Protein AF-A0A348Z5N7-F1 (afdb_monomer_lite)

Sequence (186 aa):
MVKEYRVDNRKRKKLIQDRIKKHPKWKKRKWVRYTLIVIVIAALIIMPLLPWIATDFIFDGRNIEEIGTDTLFNNLCLFLMFAVVFIFMPVFLYFRSLKNSCSDNIGWITDEILILTDKEINSGYRGSDRASIKEYYIEIIKYENIKKIVLNKYSQKLKIYGDMGLIVYSDYENDVVDHTKKYPNN

Foldseek 3Di:
DKDKDWDDPVVVVVLQVVLLCLFPLNVVCVVVLVVLVVVLVCQQPCQLCCCPPVVCVVPVHDDDVRCDPVNSVVSSVVSNVCSCPVRVVVSVVVVVVSSVVSRDPDPDQNTWMWMDDPFKIWIKGFDPDPVGNQKIKIKIDTPVFFPDWDQDPSSRDIDTWGKIKMWMASHVVVPHTPDIDIDGRD

pLDDT: mean 83.6, std 8.64, range [52.12, 94.94]

Radius of gyration: 28.51 Å; chains: 1; bounding box: 57×32×80 Å

Structure (mmCIF, N/CA/C/O backbone):
data_AF-A0A348Z5N7-F1
#
_entry.id   AF-A0A348Z5N7-F1
#
loop_
_atom_site.group_PDB
_atom_site.id
_atom_site.type_symbol
_atom_site.label_atom_id
_atom_site.label_alt_id
_atom_site.label_comp_id
_atom_site.label_asym_id
_atom_site.label_entity_id
_atom_site.label_seq_id
_atom_site.pdbx_PDB_ins_code
_atom_site.Cartn_x
_atom_site.Cartn_y
_atom_site.Cartn_z
_atom_site.occupancy
_atom_site.B_iso_or_equiv
_atom_site.auth_seq_id
_atom_site.auth_comp_id
_atom_site.auth_asym_id
_atom_site.auth_atom_id
_atom_site.pdbx_PDB_model_num
ATOM 1 N N . MET A 1 1 ? -6.490 -13.372 34.356 1.00 73.44 1 MET A N 1
ATOM 2 C CA . MET A 1 1 ? -5.239 -13.084 33.634 1.00 73.44 1 MET A CA 1
ATOM 3 C C . MET A 1 1 ? -5.379 -11.755 32.909 1.00 73.44 1 MET A C 1
ATOM 5 O O . MET A 1 1 ? -6.332 -11.578 32.163 1.00 73.44 1 MET A O 1
ATOM 9 N N . VAL A 1 2 ? -4.446 -10.824 33.117 1.00 86.56 2 VAL A N 1
ATOM 10 C CA . VAL A 1 2 ? -4.406 -9.549 32.379 1.00 86.56 2 VAL A CA 1
ATOM 11 C C . VAL A 1 2 ? -3.315 -9.641 31.315 1.00 86.56 2 VAL A C 1
ATOM 13 O O . VAL A 1 2 ? -2.195 -10.050 31.622 1.00 86.56 2 VAL A O 1
ATOM 16 N N . LYS A 1 3 ? -3.638 -9.310 30.063 1.00 90.25 3 LYS A N 1
ATOM 17 C CA . LYS A 1 3 ? -2.666 -9.216 28.965 1.00 90.25 3 LYS A CA 1
ATOM 18 C C . LYS A 1 3 ? -2.737 -7.838 28.332 1.00 90.25 3 LYS A C 1
ATOM 20 O O . LYS A 1 3 ? -3.802 -7.424 27.892 1.00 90.25 3 LYS A O 1
ATOM 25 N N . GLU A 1 4 ? -1.596 -7.174 28.237 1.00 89.50 4 GLU A N 1
ATOM 26 C CA . GLU A 1 4 ? -1.456 -5.883 27.568 1.00 89.50 4 GLU A CA 1
ATOM 27 C C . GLU A 1 4 ? -0.755 -6.069 26.220 1.00 89.50 4 GLU A C 1
ATOM 29 O O . GLU A 1 4 ? 0.255 -6.770 26.110 1.00 89.50 4 GLU A O 1
ATOM 34 N N . TYR A 1 5 ? -1.290 -5.427 25.187 1.00 87.88 5 TYR A N 1
ATOM 35 C CA . TYR A 1 5 ? -0.728 -5.406 23.848 1.00 87.88 5 TYR A CA 1
ATOM 36 C C . TYR A 1 5 ? -0.542 -3.963 23.404 1.00 87.88 5 TYR A C 1
ATOM 38 O O . TYR A 1 5 ? -1.483 -3.174 23.395 1.00 87.88 5 TYR A O 1
ATOM 46 N N . ARG A 1 6 ? 0.680 -3.641 22.980 1.00 85.31 6 ARG A N 1
ATOM 47 C CA . ARG A 1 6 ? 1.028 -2.347 22.387 1.00 85.31 6 ARG A CA 1
ATOM 48 C C . ARG A 1 6 ? 1.289 -2.497 20.898 1.00 85.31 6 ARG A C 1
ATOM 50 O O . ARG A 1 6 ? 1.714 -3.560 20.431 1.00 85.31 6 ARG A O 1
ATOM 57 N N . VAL A 1 7 ? 1.075 -1.419 20.150 1.00 81.56 7 VAL A N 1
ATOM 58 C CA . VAL A 1 7 ? 1.357 -1.395 18.713 1.00 81.56 7 VAL A CA 1
ATOM 59 C C . VAL A 1 7 ? 2.852 -1.599 18.449 1.00 81.56 7 VAL A C 1
ATOM 61 O O . VAL A 1 7 ? 3.701 -0.780 18.792 1.00 81.56 7 VAL A O 1
ATOM 64 N N . ASP A 1 8 ? 3.183 -2.683 17.749 1.00 83.56 8 ASP A N 1
ATOM 65 C CA . ASP A 1 8 ? 4.517 -2.892 17.191 1.00 83.56 8 ASP A CA 1
ATOM 66 C C . ASP A 1 8 ? 4.637 -2.142 15.855 1.00 83.56 8 ASP A C 1
ATOM 68 O O . ASP A 1 8 ? 4.140 -2.573 14.806 1.00 83.56 8 ASP A O 1
ATOM 72 N N . ASN A 1 9 ? 5.342 -1.011 15.886 1.00 78.31 9 ASN A N 1
ATOM 73 C CA . ASN A 1 9 ? 5.539 -0.146 14.725 1.00 78.31 9 ASN A CA 1
ATOM 74 C C . ASN A 1 9 ? 6.279 -0.825 13.557 1.00 78.31 9 ASN A C 1
ATOM 76 O O . ASN A 1 9 ? 6.029 -0.490 12.391 1.00 78.31 9 ASN A O 1
ATOM 80 N N . ARG A 1 10 ? 7.161 -1.801 13.821 1.00 82.31 10 ARG A N 1
ATOM 81 C CA . ARG A 1 10 ? 7.855 -2.547 12.756 1.00 82.31 10 ARG A CA 1
ATOM 82 C C . ARG A 1 10 ? 6.890 -3.512 12.078 1.00 82.31 10 ARG A C 1
ATOM 84 O O . ARG A 1 10 ? 6.803 -3.528 10.846 1.00 82.31 10 ARG A O 1
ATOM 91 N N . LYS A 1 11 ? 6.114 -4.265 12.864 1.00 82.12 11 LYS A N 1
ATOM 92 C CA . LYS A 1 11 ? 5.074 -5.157 12.324 1.00 82.12 11 LYS A CA 1
ATOM 93 C C . LYS A 1 11 ? 4.005 -4.376 11.572 1.00 82.12 11 LYS A C 1
ATOM 95 O O . LYS A 1 11 ? 3.621 -4.799 10.487 1.00 82.12 11 LYS A O 1
ATOM 100 N N . ARG A 1 12 ? 3.597 -3.205 12.064 1.00 77.75 12 ARG A N 1
ATOM 101 C CA . ARG A 1 12 ? 2.631 -2.325 11.388 1.00 77.75 12 ARG A CA 1
ATOM 102 C C . ARG A 1 12 ? 3.046 -1.997 9.953 1.00 77.75 12 ARG A C 1
ATOM 104 O O . ARG A 1 12 ? 2.266 -2.222 9.028 1.00 77.75 12 ARG A O 1
ATOM 111 N N . LYS A 1 13 ? 4.279 -1.514 9.740 1.00 77.88 13 LYS A N 1
ATOM 112 C CA . LYS A 1 13 ? 4.786 -1.204 8.387 1.00 77.88 13 LYS A CA 1
ATOM 113 C C . LYS A 1 13 ? 4.737 -2.430 7.471 1.00 77.88 13 LYS A C 1
ATOM 115 O O . LYS A 1 13 ? 4.309 -2.318 6.322 1.00 77.88 13 LYS A O 1
ATOM 120 N N . LYS A 1 14 ? 5.118 -3.600 7.993 1.00 82.38 14 LYS A N 1
ATOM 121 C CA . LYS A 1 14 ? 5.068 -4.870 7.257 1.00 82.38 14 LYS A CA 1
ATOM 122 C C . LYS A 1 14 ? 3.634 -5.257 6.873 1.00 82.38 14 LYS A C 1
ATOM 124 O O . LYS A 1 14 ? 3.387 -5.571 5.713 1.00 82.38 14 LYS A O 1
ATOM 129 N N . LEU A 1 15 ? 2.678 -5.152 7.800 1.00 80.06 15 LEU A N 1
ATOM 130 C CA . LEU A 1 15 ? 1.266 -5.457 7.539 1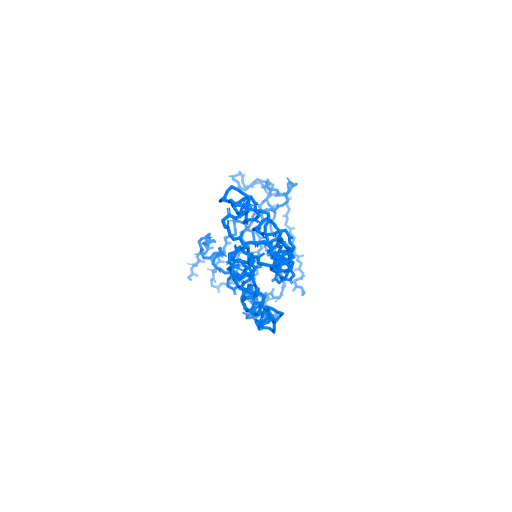.00 80.06 15 LEU A CA 1
ATOM 131 C C . LEU A 1 15 ? 0.669 -4.561 6.447 1.00 80.06 15 LEU A C 1
ATOM 133 O O . LEU A 1 15 ? -0.043 -5.052 5.571 1.00 80.06 15 LEU A O 1
ATOM 137 N N . ILE A 1 16 ? 0.997 -3.265 6.455 1.00 77.44 16 ILE A N 1
ATOM 138 C CA . ILE A 1 16 ? 0.557 -2.318 5.419 1.00 77.44 16 ILE A CA 1
ATOM 139 C C . ILE A 1 16 ? 1.085 -2.743 4.040 1.00 77.44 16 ILE A C 1
ATOM 141 O O . ILE A 1 16 ? 0.324 -2.799 3.073 1.00 77.44 16 ILE A O 1
ATOM 145 N N . GLN A 1 17 ? 2.371 -3.090 3.941 1.00 78.06 17 GLN A N 1
ATOM 146 C CA . GLN A 1 17 ? 2.976 -3.527 2.678 1.00 78.06 17 GLN A CA 1
ATOM 147 C C . GLN A 1 17 ? 2.404 -4.863 2.179 1.00 78.06 17 GLN A C 1
ATOM 149 O O . GLN A 1 17 ? 2.113 -5.010 0.987 1.00 78.06 17 GLN A O 1
ATOM 154 N N . ASP A 1 18 ? 2.212 -5.831 3.075 1.00 80.75 18 ASP A N 1
ATOM 155 C CA . ASP A 1 18 ? 1.697 -7.156 2.727 1.00 80.75 18 ASP A CA 1
ATOM 156 C C . ASP A 1 18 ? 0.218 -7.123 2.327 1.00 80.75 18 ASP A C 1
ATOM 158 O O . ASP A 1 18 ? -0.208 -7.902 1.468 1.00 80.75 18 ASP A O 1
ATOM 162 N N . ARG A 1 19 ? -0.574 -6.197 2.879 1.00 77.19 19 ARG A N 1
ATOM 163 C CA . ARG A 1 19 ? -1.989 -6.044 2.516 1.00 77.19 19 ARG A CA 1
ATOM 164 C C . ARG A 1 19 ? -2.166 -5.642 1.054 1.00 77.19 19 ARG A C 1
ATOM 166 O O . ARG A 1 19 ? -2.971 -6.259 0.358 1.00 77.19 19 ARG A O 1
ATOM 173 N N . ILE A 1 20 ? -1.363 -4.695 0.558 1.00 79.00 20 ILE A N 1
ATOM 174 C CA . ILE A 1 20 ? -1.400 -4.272 -0.854 1.00 79.00 20 ILE A CA 1
ATOM 175 C C . ILE A 1 20 ? -1.198 -5.487 -1.766 1.00 79.00 20 ILE A C 1
ATOM 177 O O . ILE A 1 20 ? -1.947 -5.686 -2.721 1.00 79.00 20 ILE A O 1
ATOM 181 N N . LYS A 1 21 ? -0.241 -6.362 -1.426 1.00 77.56 21 LYS A N 1
ATOM 182 C CA . LYS A 1 21 ? 0.035 -7.592 -2.184 1.00 77.56 21 LYS A CA 1
ATOM 183 C C . LYS A 1 21 ? -1.136 -8.580 -2.172 1.00 77.56 21 LYS A C 1
ATOM 185 O O . LYS A 1 21 ? -1.301 -9.340 -3.128 1.00 77.56 21 LYS A O 1
ATOM 190 N N . LYS A 1 22 ? -1.947 -8.576 -1.112 1.00 80.88 22 LYS A N 1
ATOM 191 C CA . LYS A 1 22 ? -3.132 -9.431 -0.969 1.00 80.88 22 LYS A CA 1
ATOM 192 C C . LYS A 1 22 ? -4.367 -8.880 -1.693 1.00 80.88 22 LYS A C 1
ATOM 194 O O . LYS A 1 22 ? -5.287 -9.665 -1.917 1.00 80.88 22 LYS A O 1
ATOM 199 N N . HIS A 1 23 ? -4.393 -7.597 -2.077 1.00 81.69 23 HIS A N 1
ATOM 200 C CA . HIS A 1 23 ? -5.579 -6.947 -2.649 1.00 81.69 23 HIS A CA 1
ATOM 201 C C . HIS A 1 23 ? -6.049 -7.657 -3.936 1.00 81.69 23 HIS A C 1
ATOM 203 O O . HIS A 1 23 ? -5.231 -7.884 -4.834 1.00 81.69 23 HIS A O 1
ATOM 209 N N . PRO A 1 24 ? -7.353 -7.969 -4.099 1.00 83.75 24 PRO A N 1
ATOM 210 C CA . PRO A 1 24 ? -7.871 -8.653 -5.288 1.00 83.75 24 PRO A CA 1
ATOM 211 C C . PRO A 1 24 ? -7.490 -7.964 -6.606 1.00 83.75 24 PRO A C 1
ATOM 213 O O . PRO A 1 24 ? -6.968 -8.610 -7.511 1.00 83.75 24 PRO A O 1
ATOM 216 N N . LYS A 1 25 ? -7.653 -6.633 -6.693 1.00 85.38 25 LYS A N 1
ATOM 217 C CA . LYS A 1 25 ? -7.187 -5.827 -7.844 1.00 85.38 25 LYS A CA 1
ATOM 218 C C . LYS A 1 25 ? -5.680 -5.985 -8.112 1.00 85.38 25 LYS A C 1
ATOM 220 O O . LYS A 1 25 ? -5.291 -6.158 -9.266 1.00 85.38 25 LYS A O 1
ATOM 225 N N . TRP A 1 26 ? -4.842 -5.981 -7.071 1.00 87.50 26 TRP A N 1
ATOM 226 C CA . TRP A 1 26 ? -3.390 -6.154 -7.195 1.00 87.50 26 TRP A CA 1
ATOM 227 C C . TRP A 1 26 ? -3.014 -7.547 -7.713 1.00 87.50 26 TRP A C 1
ATOM 229 O O . TRP A 1 26 ? -2.140 -7.674 -8.577 1.00 87.50 26 TRP A O 1
ATOM 239 N N . LYS A 1 27 ? -3.702 -8.591 -7.230 1.00 86.38 27 LYS A N 1
ATOM 240 C CA . LYS A 1 27 ? -3.543 -9.973 -7.705 1.00 86.38 27 LYS A CA 1
ATOM 241 C C . LYS A 1 27 ? -4.021 -10.145 -9.147 1.00 86.38 27 LYS A C 1
ATOM 243 O O . LYS A 1 27 ? -3.273 -10.676 -9.961 1.00 86.38 27 LYS A O 1
ATOM 248 N N . LYS A 1 28 ? -5.215 -9.649 -9.488 1.00 89.88 28 LYS A N 1
ATOM 249 C CA . LYS A 1 28 ? -5.793 -9.757 -10.840 1.00 89.88 28 LYS A CA 1
ATOM 250 C C . LYS A 1 28 ? -4.905 -9.089 -11.893 1.00 89.88 28 LYS A C 1
ATOM 252 O O . LYS A 1 28 ? -4.712 -9.631 -12.972 1.00 89.88 28 LYS A O 1
ATOM 257 N N . ARG A 1 29 ? -4.304 -7.942 -11.562 1.00 90.19 29 ARG A N 1
ATOM 258 C CA . ARG A 1 29 ? -3.413 -7.182 -12.458 1.00 90.19 29 ARG A CA 1
ATOM 259 C C . ARG A 1 29 ? -1.934 -7.569 -12.326 1.00 90.19 29 ARG A C 1
ATOM 261 O O . ARG A 1 29 ? -1.061 -6.782 -12.683 1.00 90.19 29 ARG A O 1
ATOM 268 N N . LYS A 1 30 ? -1.625 -8.751 -11.777 1.00 91.00 30 LYS A N 1
ATOM 269 C CA . LYS A 1 30 ? -0.247 -9.252 -11.635 1.00 91.00 30 LYS A CA 1
ATOM 270 C C . LYS A 1 30 ? 0.454 -9.328 -12.996 1.00 91.00 30 LYS A C 1
ATOM 272 O O . LYS A 1 30 ? 1.541 -8.780 -13.128 1.00 91.00 30 LYS A O 1
ATOM 277 N N . TRP A 1 31 ? -0.200 -9.913 -13.999 1.00 92.69 31 TRP A N 1
ATOM 278 C CA . TRP A 1 31 ? 0.344 -10.047 -15.355 1.00 92.69 31 TRP A CA 1
ATOM 279 C C . TRP A 1 31 ? 0.620 -8.703 -16.023 1.00 92.69 31 TRP A C 1
ATOM 281 O O . TRP A 1 31 ? 1.743 -8.476 -16.450 1.00 92.69 31 TRP A O 1
ATOM 291 N N . VAL A 1 32 ? -0.339 -7.769 -15.979 1.00 92.81 32 VAL A N 1
ATOM 292 C CA . VAL A 1 32 ? -0.164 -6.405 -16.515 1.00 92.81 32 VAL A CA 1
ATOM 293 C C . VAL A 1 32 ? 1.088 -5.739 -15.941 1.00 92.81 32 VAL A C 1
ATOM 295 O O . VAL A 1 32 ? 1.864 -5.135 -16.668 1.00 92.81 32 VAL A O 1
ATOM 298 N N . ARG A 1 33 ? 1.325 -5.880 -14.632 1.00 92.75 33 ARG A N 1
ATOM 299 C CA . ARG A 1 33 ? 2.514 -5.313 -13.985 1.00 92.75 33 ARG A CA 1
ATOM 300 C C . ARG A 1 33 ? 3.814 -5.943 -14.481 1.00 92.75 33 ARG A C 1
ATOM 302 O O . ARG A 1 33 ? 4.768 -5.206 -14.689 1.00 92.75 33 ARG A O 1
ATOM 309 N N . TYR A 1 34 ? 3.857 -7.260 -14.680 1.00 93.69 34 TYR A N 1
ATOM 310 C CA . TYR A 1 34 ? 5.041 -7.908 -15.252 1.00 93.69 34 TYR A CA 1
ATOM 311 C C . TYR A 1 34 ? 5.292 -7.466 -16.687 1.00 93.69 34 TYR A C 1
ATOM 313 O O . TYR A 1 34 ? 6.419 -7.107 -17.003 1.00 93.69 34 TYR A O 1
ATOM 321 N N . THR A 1 35 ? 4.255 -7.416 -17.524 1.00 94.44 35 THR A N 1
ATOM 322 C CA . THR A 1 35 ? 4.377 -6.943 -18.907 1.00 94.44 35 THR A CA 1
ATOM 323 C C . THR A 1 35 ? 4.919 -5.515 -18.958 1.00 94.44 35 THR A C 1
ATOM 325 O O . THR A 1 35 ? 5.856 -5.254 -19.700 1.00 94.44 35 THR A O 1
ATOM 328 N N . LEU A 1 36 ? 4.409 -4.605 -18.118 1.00 93.88 36 LEU A N 1
ATOM 329 C CA . LEU A 1 36 ? 4.913 -3.228 -18.058 1.00 93.88 36 LEU A CA 1
ATOM 330 C C . LEU A 1 36 ? 6.375 -3.154 -17.594 1.00 93.88 36 LEU A C 1
ATOM 332 O O . LEU A 1 36 ? 7.134 -2.359 -18.134 1.00 93.88 36 LEU A O 1
ATOM 336 N N . ILE A 1 37 ? 6.789 -3.984 -16.630 1.00 93.44 37 ILE A N 1
ATOM 337 C CA . ILE A 1 37 ? 8.195 -4.053 -16.195 1.00 93.44 37 ILE A CA 1
ATOM 338 C C . ILE A 1 37 ? 9.091 -4.533 -17.341 1.00 93.44 37 ILE A C 1
ATOM 340 O O . ILE A 1 37 ? 10.136 -3.937 -17.579 1.00 93.44 37 ILE A O 1
ATOM 344 N N . VAL A 1 38 ? 8.676 -5.573 -18.069 1.00 94.94 38 VAL A N 1
ATOM 345 C CA . VAL A 1 38 ? 9.426 -6.088 -19.223 1.00 94.94 38 VAL A CA 1
ATOM 346 C C . VAL A 1 38 ? 9.546 -5.024 -20.313 1.00 94.94 38 VAL A C 1
ATOM 348 O O . VAL A 1 38 ? 10.643 -4.816 -20.817 1.00 94.94 38 VAL A O 1
ATOM 351 N N . ILE A 1 39 ? 8.463 -4.302 -20.622 1.00 92.81 39 ILE A N 1
ATOM 352 C CA . ILE A 1 39 ? 8.477 -3.201 -21.598 1.00 92.81 39 ILE A CA 1
ATOM 353 C C . ILE A 1 39 ? 9.460 -2.104 -21.176 1.00 92.81 39 ILE A C 1
ATOM 355 O O . ILE A 1 39 ? 10.237 -1.642 -22.002 1.00 92.81 39 ILE A O 1
ATOM 359 N N . VAL A 1 40 ? 9.464 -1.708 -19.899 1.00 93.25 40 VAL A N 1
ATOM 360 C CA . VAL A 1 40 ? 10.397 -0.690 -19.384 1.00 93.25 40 VAL A CA 1
ATOM 361 C C . VAL A 1 40 ? 11.846 -1.146 -19.529 1.00 93.25 40 VAL A C 1
ATOM 363 O O . VAL A 1 40 ? 12.672 -0.384 -20.019 1.00 93.25 40 VAL A O 1
ATOM 366 N N . ILE A 1 41 ? 12.157 -2.382 -19.128 1.00 92.00 41 ILE A N 1
ATOM 367 C CA . ILE A 1 41 ? 13.517 -2.928 -19.233 1.00 92.00 41 ILE A CA 1
ATOM 368 C C . ILE A 1 41 ? 13.946 -2.998 -20.701 1.00 92.00 41 ILE A C 1
ATOM 370 O O . ILE A 1 41 ? 15.028 -2.530 -21.042 1.00 92.00 41 ILE A O 1
ATOM 374 N N . ALA A 1 42 ? 13.089 -3.532 -21.574 1.00 92.00 42 ALA A N 1
ATOM 375 C CA . ALA A 1 42 ? 13.370 -3.623 -23.001 1.00 92.00 42 ALA A CA 1
ATOM 376 C C . ALA A 1 42 ? 13.592 -2.235 -23.617 1.00 92.00 42 ALA A C 1
ATOM 378 O O . ALA A 1 42 ? 14.558 -2.045 -24.346 1.00 92.00 42 ALA A O 1
ATOM 379 N N . ALA A 1 43 ? 12.762 -1.246 -23.282 1.00 90.50 43 ALA A N 1
ATOM 380 C CA . ALA A 1 43 ? 12.903 0.113 -23.791 1.00 90.50 43 ALA A CA 1
ATOM 381 C C . ALA A 1 43 ? 14.198 0.794 -23.330 1.00 90.50 43 ALA A C 1
ATOM 383 O O . ALA A 1 43 ? 14.860 1.437 -24.139 1.00 90.50 43 ALA A O 1
ATOM 384 N N . LEU A 1 44 ? 14.585 0.617 -22.061 1.00 89.50 44 LEU A N 1
ATOM 385 C CA . LEU A 1 44 ? 15.827 1.174 -21.513 1.00 89.50 44 LEU A CA 1
ATOM 386 C C . LEU A 1 44 ? 17.089 0.552 -22.118 1.00 89.50 44 LEU A C 1
ATOM 388 O O . LEU A 1 44 ? 18.151 1.154 -22.025 1.00 89.50 44 LEU A O 1
ATOM 392 N N . ILE A 1 45 ? 16.989 -0.633 -22.719 1.00 88.69 45 ILE A N 1
ATOM 393 C CA . ILE A 1 45 ? 18.110 -1.291 -23.397 1.00 88.69 45 ILE A CA 1
ATOM 394 C C . ILE A 1 45 ? 18.090 -0.968 -24.891 1.00 88.69 45 ILE A C 1
ATOM 396 O O . ILE A 1 45 ? 19.097 -0.547 -25.446 1.00 88.69 45 ILE A O 1
ATOM 400 N N . ILE A 1 46 ? 16.942 -1.144 -25.547 1.00 89.38 46 ILE A N 1
ATOM 401 C CA . ILE A 1 46 ? 16.826 -1.032 -27.002 1.00 89.38 46 ILE A CA 1
ATOM 402 C C . ILE A 1 46 ? 16.973 0.423 -27.441 1.00 89.38 46 ILE A C 1
ATOM 404 O O . ILE A 1 46 ? 17.790 0.693 -28.313 1.00 89.38 46 ILE A O 1
ATOM 408 N N . MET A 1 47 ? 16.236 1.368 -26.837 1.00 87.06 47 MET A N 1
ATOM 409 C CA . MET A 1 47 ? 16.243 2.762 -27.305 1.00 87.06 47 MET 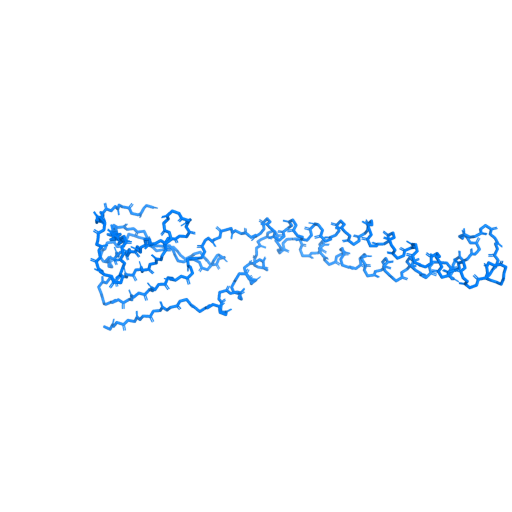A CA 1
ATOM 410 C C . MET A 1 47 ? 17.634 3.410 -27.281 1.00 87.06 47 MET A C 1
ATOM 412 O O . MET A 1 47 ? 17.989 4.046 -28.268 1.00 87.06 47 MET A O 1
ATOM 416 N N . PRO A 1 48 ? 18.458 3.241 -26.232 1.00 85.00 48 PRO A N 1
ATOM 417 C CA . PRO A 1 48 ? 19.802 3.817 -26.223 1.00 85.00 48 PRO A CA 1
ATOM 418 C C . PRO A 1 48 ? 20.771 3.101 -27.177 1.00 85.00 48 PRO A C 1
ATOM 420 O O . PRO A 1 48 ? 21.747 3.693 -27.621 1.00 85.00 48 PRO A O 1
ATOM 423 N N . LEU A 1 49 ? 20.516 1.838 -27.526 1.00 86.88 49 LEU A N 1
ATOM 424 C CA . LEU A 1 49 ? 21.339 1.099 -28.487 1.00 86.88 49 LEU A CA 1
ATOM 425 C C . LEU A 1 49 ? 20.992 1.413 -29.950 1.00 86.88 49 LEU A C 1
ATOM 427 O O . LEU A 1 49 ? 21.811 1.161 -30.832 1.00 86.88 49 LEU A O 1
ATOM 431 N N . LEU A 1 50 ? 19.809 1.974 -30.218 1.00 86.25 50 LEU A N 1
ATOM 432 C CA . LEU A 1 50 ? 19.343 2.282 -31.571 1.00 86.25 50 LEU A CA 1
ATOM 433 C C . LEU A 1 50 ? 20.347 3.113 -32.397 1.00 86.25 50 LEU A C 1
ATOM 435 O O . LEU A 1 50 ? 20.640 2.675 -33.509 1.00 86.25 50 LEU A O 1
ATOM 439 N N . PRO A 1 51 ? 20.944 4.216 -31.889 1.00 84.62 51 PRO A N 1
ATOM 440 C CA . PRO A 1 51 ? 21.937 5.006 -32.629 1.00 84.62 51 PRO A CA 1
ATOM 441 C C . PRO A 1 51 ? 23.140 4.206 -33.140 1.00 84.62 51 PRO A C 1
ATOM 443 O O . PRO A 1 51 ? 23.747 4.604 -34.129 1.00 84.62 51 PRO A O 1
ATOM 446 N N . TRP A 1 52 ? 23.475 3.091 -32.482 1.00 83.38 52 TRP A N 1
ATOM 447 C CA . TRP A 1 52 ? 24.622 2.242 -32.814 1.00 83.38 52 TRP A CA 1
ATOM 448 C C . TRP A 1 52 ? 24.278 1.039 -33.686 1.00 83.38 52 TRP A C 1
ATOM 450 O O . TRP A 1 52 ? 25.104 0.600 -34.475 1.00 83.38 52 TRP A O 1
ATOM 460 N N . ILE A 1 53 ? 23.085 0.468 -33.515 1.00 86.25 53 ILE A N 1
ATOM 461 C CA . ILE A 1 53 ? 22.681 -0.762 -34.214 1.00 86.25 53 ILE A CA 1
ATOM 462 C C . ILE A 1 53 ? 21.956 -0.441 -35.527 1.00 86.25 53 ILE A C 1
ATOM 464 O O . ILE A 1 53 ? 21.971 -1.241 -36.456 1.00 86.25 53 ILE A O 1
ATOM 468 N N . ALA A 1 54 ? 21.315 0.724 -35.605 1.00 84.69 54 ALA A N 1
ATOM 469 C CA . ALA A 1 54 ? 20.540 1.172 -36.755 1.00 84.69 54 ALA A CA 1
ATOM 470 C C . ALA A 1 54 ? 20.963 2.587 -37.176 1.00 84.69 54 ALA A C 1
ATOM 472 O O . ALA A 1 54 ? 20.119 3.434 -37.471 1.00 84.69 54 ALA A O 1
ATOM 473 N N . THR A 1 55 ? 22.273 2.849 -37.161 1.00 82.00 55 THR A N 1
ATOM 474 C CA . THR A 1 55 ? 22.864 4.157 -37.466 1.00 82.00 55 THR A CA 1
ATOM 475 C C . THR A 1 55 ? 22.370 4.693 -38.807 1.00 82.00 55 THR A C 1
ATOM 477 O O . THR A 1 55 ? 21.807 5.783 -38.865 1.00 82.00 55 THR A O 1
ATOM 480 N N . ASP A 1 56 ? 22.447 3.870 -39.846 1.00 81.25 56 ASP A N 1
ATOM 481 C CA . ASP A 1 56 ? 22.052 4.227 -41.206 1.00 81.25 56 ASP A CA 1
ATOM 482 C C . ASP A 1 56 ? 20.566 4.620 -41.283 1.00 81.25 56 ASP A C 1
ATOM 484 O O . ASP A 1 56 ? 20.181 5.506 -42.034 1.00 81.25 56 ASP A O 1
ATOM 488 N N . PHE A 1 57 ? 19.706 3.998 -40.474 1.00 82.62 57 PHE A N 1
ATOM 489 C CA . PHE A 1 57 ? 18.280 4.328 -40.434 1.00 82.62 57 PHE A CA 1
ATOM 490 C C . PHE A 1 57 ? 17.995 5.624 -39.662 1.00 82.62 57 PHE A C 1
ATOM 492 O O . PHE A 1 57 ? 17.085 6.369 -40.009 1.00 82.62 57 PHE A O 1
ATOM 499 N N . ILE A 1 58 ? 18.751 5.893 -38.599 1.00 82.50 58 ILE A N 1
ATOM 500 C CA . ILE A 1 58 ? 18.525 7.046 -37.714 1.00 82.50 58 ILE A CA 1
ATOM 501 C C . ILE A 1 58 ? 19.134 8.325 -38.284 1.00 82.50 58 ILE A C 1
ATOM 503 O O . ILE A 1 58 ? 18.637 9.416 -38.011 1.00 82.50 58 ILE A O 1
ATOM 507 N N . PHE A 1 59 ? 20.205 8.195 -39.064 1.00 84.81 59 PHE A N 1
ATOM 508 C CA . PHE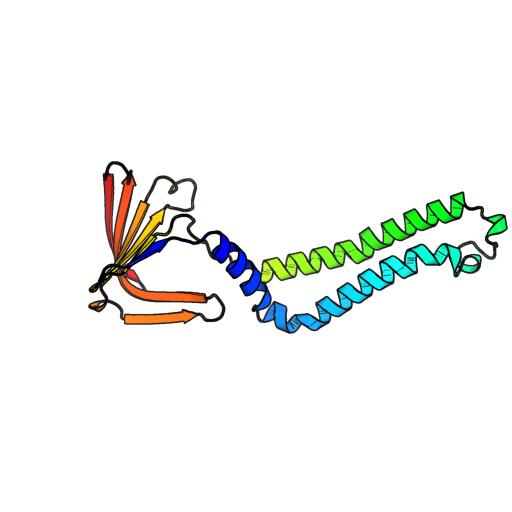 A 1 59 ? 21.005 9.315 -39.550 1.00 84.81 59 PHE A CA 1
ATOM 509 C C . PHE A 1 59 ? 20.987 9.461 -41.080 1.00 84.81 59 PHE A C 1
ATOM 511 O O . PHE A 1 59 ? 21.922 10.030 -41.650 1.00 84.81 59 PHE A O 1
ATOM 518 N N . ASP A 1 60 ? 19.910 9.006 -41.732 1.00 85.31 60 ASP A N 1
ATOM 519 C CA . ASP A 1 60 ? 19.664 9.135 -43.179 1.00 85.31 60 ASP A CA 1
ATOM 520 C C . ASP A 1 60 ? 20.800 8.573 -44.054 1.00 85.31 60 ASP A C 1
ATOM 522 O O . ASP A 1 60 ? 21.343 9.242 -44.931 1.00 85.31 60 ASP A O 1
ATOM 526 N N . GLY A 1 61 ? 21.180 7.324 -43.801 1.00 80.62 61 GLY A N 1
ATOM 527 C CA . GLY A 1 61 ? 22.163 6.569 -44.579 1.00 80.62 61 GLY A CA 1
ATOM 528 C C . GLY A 1 61 ? 23.622 6.859 -44.231 1.00 80.62 61 GLY A C 1
ATOM 529 O O . GLY A 1 61 ? 24.507 6.292 -44.866 1.00 80.62 61 GLY A O 1
ATOM 530 N N . ARG A 1 62 ? 23.882 7.716 -43.236 1.00 82.81 62 ARG A N 1
ATOM 531 C CA . ARG A 1 62 ? 25.239 8.021 -42.762 1.00 82.81 62 ARG A CA 1
ATOM 532 C C . 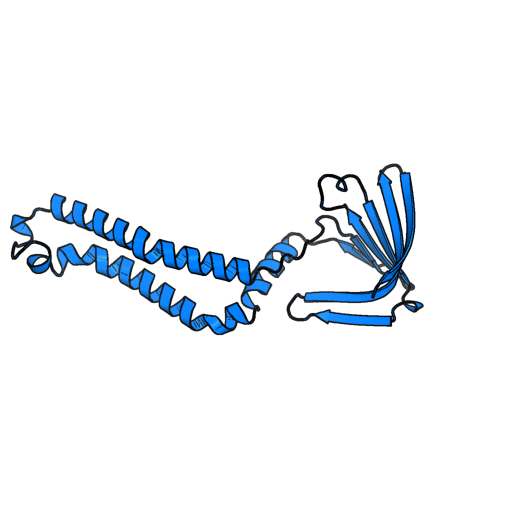ARG A 1 62 ? 25.794 6.920 -41.871 1.00 82.81 62 ARG A C 1
ATOM 534 O O . ARG A 1 62 ? 25.077 6.374 -41.032 1.00 82.81 62 ARG A O 1
ATOM 541 N N . ASN A 1 63 ? 27.088 6.650 -42.018 1.00 82.88 63 ASN A N 1
ATOM 542 C CA . ASN A 1 63 ? 27.791 5.673 -41.191 1.00 82.88 63 ASN A CA 1
ATOM 543 C C . ASN A 1 63 ? 28.306 6.298 -39.876 1.00 82.88 63 ASN A C 1
ATOM 545 O O . ASN A 1 63 ? 28.324 7.514 -39.686 1.00 82.88 63 ASN A O 1
ATOM 549 N N . ILE A 1 64 ? 28.748 5.444 -38.951 1.00 79.81 64 ILE A N 1
ATOM 550 C CA . ILE A 1 64 ? 29.246 5.851 -37.626 1.00 79.81 64 ILE A CA 1
ATOM 551 C C . ILE A 1 64 ? 30.425 6.838 -37.714 1.00 79.81 64 ILE A C 1
ATOM 553 O O . ILE A 1 64 ? 30.506 7.769 -36.908 1.00 79.81 64 ILE A O 1
ATOM 557 N N . GLU A 1 65 ? 31.327 6.644 -38.678 1.00 81.94 65 GLU A N 1
ATOM 558 C CA . GLU A 1 65 ? 32.525 7.474 -38.854 1.00 81.94 65 GLU A CA 1
ATOM 559 C C . GLU A 1 65 ? 32.168 8.901 -39.302 1.00 81.94 65 GLU A C 1
ATOM 561 O O . GLU A 1 65 ? 32.777 9.863 -38.840 1.00 81.94 65 GLU A O 1
ATOM 566 N N . GLU A 1 66 ? 31.130 9.049 -40.129 1.00 82.56 66 GLU A N 1
ATOM 567 C CA . GLU A 1 66 ? 30.613 10.331 -40.621 1.00 82.56 66 GLU A CA 1
ATOM 568 C C . GLU A 1 66 ? 29.868 11.137 -39.548 1.00 82.56 66 GLU A C 1
ATOM 570 O O . GLU A 1 66 ? 29.854 12.368 -39.582 1.00 82.56 66 GLU A O 1
ATOM 575 N N . ILE A 1 67 ? 29.217 10.460 -38.602 1.00 82.25 67 ILE A N 1
ATOM 576 C CA . ILE A 1 67 ? 28.371 11.096 -37.579 1.00 82.25 67 ILE A CA 1
ATOM 577 C C . ILE A 1 67 ? 29.198 11.594 -36.389 1.00 82.25 67 ILE A C 1
ATOM 579 O O . ILE A 1 67 ? 28.861 12.612 -35.769 1.00 82.25 67 ILE A O 1
ATOM 583 N N . GLY A 1 68 ? 30.269 10.868 -36.066 1.00 84.62 68 GLY A N 1
ATOM 584 C CA . GLY A 1 68 ? 31.131 11.145 -34.927 1.00 84.62 68 GLY A CA 1
ATOM 585 C C . GLY A 1 68 ? 30.533 10.718 -33.581 1.00 84.62 68 GLY A C 1
ATOM 586 O O . GLY A 1 68 ? 29.317 10.654 -33.368 1.00 84.62 68 GLY A O 1
ATOM 587 N N . THR A 1 69 ? 31.418 10.435 -32.627 1.00 83.38 69 THR A N 1
ATOM 588 C CA . THR A 1 69 ? 31.065 9.884 -31.310 1.00 83.38 69 THR A CA 1
ATOM 589 C C . THR A 1 69 ? 30.217 10.828 -30.460 1.00 83.38 69 THR A C 1
ATOM 591 O O . THR A 1 69 ? 29.339 10.366 -29.733 1.00 83.38 69 THR A O 1
ATOM 594 N N . ASP A 1 70 ? 30.428 12.139 -30.576 1.00 87.06 70 ASP A N 1
ATOM 595 C CA . ASP A 1 70 ? 29.713 13.143 -29.776 1.00 87.06 70 ASP A CA 1
ATOM 596 C C . ASP A 1 70 ? 28.230 13.220 -30.153 1.00 87.06 70 ASP A C 1
ATOM 598 O O . ASP A 1 70 ? 27.352 13.281 -29.289 1.00 87.06 70 ASP A O 1
ATOM 602 N N . THR A 1 71 ? 27.924 13.146 -31.449 1.00 86.19 71 THR A N 1
ATOM 603 C CA . THR A 1 71 ? 26.546 13.120 -31.952 1.00 86.19 71 THR A CA 1
ATOM 604 C C . THR A 1 71 ? 25.826 11.848 -31.508 1.00 86.19 71 THR A C 1
ATOM 606 O O . THR A 1 71 ? 24.657 11.898 -31.112 1.00 86.19 71 THR A O 1
ATOM 609 N N . LEU A 1 72 ? 26.520 10.707 -31.519 1.00 84.88 72 LEU A N 1
ATOM 610 C CA . LEU A 1 72 ? 25.972 9.420 -31.085 1.00 84.88 72 LEU A CA 1
ATOM 611 C C . LEU A 1 72 ? 25.713 9.400 -29.574 1.00 84.88 72 LEU A C 1
ATOM 613 O O . LEU A 1 72 ? 24.656 8.942 -29.135 1.00 84.88 72 LEU A O 1
ATOM 617 N N . PHE A 1 73 ? 26.612 9.987 -28.781 1.00 86.75 73 PHE A N 1
ATOM 618 C CA . PHE A 1 73 ? 26.425 10.156 -27.341 1.00 86.75 73 PHE A CA 1
ATOM 619 C C . PHE A 1 73 ? 25.274 11.117 -26.998 1.00 86.75 73 PHE A C 1
ATOM 621 O O . PHE A 1 73 ? 24.456 10.829 -26.124 1.00 86.75 73 PHE A O 1
ATOM 628 N N . ASN A 1 74 ? 25.141 12.234 -27.714 1.00 89.38 74 ASN A N 1
ATOM 629 C CA . ASN A 1 74 ? 24.013 13.147 -27.519 1.00 89.38 74 ASN A CA 1
ATOM 630 C C . ASN A 1 74 ? 22.671 12.476 -27.850 1.00 89.38 74 ASN A C 1
ATOM 632 O O . ASN A 1 74 ? 21.698 12.635 -27.109 1.00 89.38 74 ASN A O 1
ATOM 636 N N . ASN A 1 75 ? 22.624 11.666 -28.911 1.00 88.38 75 ASN A N 1
ATOM 637 C CA . ASN A 1 75 ? 21.431 10.894 -29.252 1.00 88.38 75 ASN A CA 1
ATOM 638 C C . ASN A 1 75 ? 21.121 9.817 -28.208 1.00 88.38 75 ASN A C 1
ATOM 640 O O . ASN A 1 75 ? 19.967 9.693 -27.810 1.00 88.38 75 ASN A O 1
ATOM 644 N N . LEU A 1 76 ? 22.124 9.098 -27.693 1.00 88.25 76 LEU A N 1
ATOM 645 C CA . LEU A 1 76 ? 21.961 8.170 -26.566 1.00 88.25 76 LEU A CA 1
ATOM 646 C C . LEU A 1 76 ? 21.242 8.850 -25.387 1.00 88.25 76 LEU A C 1
ATOM 648 O O . LEU A 1 76 ? 20.247 8.330 -24.877 1.00 88.25 76 LEU A O 1
ATOM 652 N N . CYS A 1 77 ? 21.723 10.028 -24.978 1.00 89.44 77 CYS A N 1
ATOM 653 C CA . CYS A 1 77 ? 21.126 10.816 -23.899 1.00 89.44 77 CYS A CA 1
ATOM 654 C C . CYS A 1 77 ? 19.679 11.224 -24.212 1.00 89.44 77 CYS A C 1
ATOM 656 O O . CYS A 1 77 ? 18.808 11.108 -23.346 1.00 89.44 77 CYS A O 1
ATOM 658 N N . LEU A 1 78 ? 19.396 11.649 -25.447 1.00 90.44 78 LEU A N 1
ATOM 659 C CA . LEU A 1 78 ? 18.039 11.975 -25.891 1.00 90.44 78 LEU A CA 1
ATOM 660 C C . LEU A 1 78 ? 17.115 10.753 -25.827 1.00 90.44 78 LEU A C 1
ATOM 662 O O . LEU A 1 78 ? 16.054 10.828 -25.207 1.00 90.44 78 LEU A O 1
ATOM 666 N N . PHE A 1 79 ? 17.515 9.611 -26.389 1.00 90.00 79 PHE A N 1
ATOM 667 C CA . PHE A 1 79 ? 16.725 8.375 -26.366 1.00 90.00 79 PHE A CA 1
ATOM 668 C C . PHE A 1 79 ? 16.469 7.869 -24.941 1.00 90.00 79 PHE A C 1
ATOM 670 O O . PHE A 1 79 ? 15.357 7.432 -24.636 1.00 90.00 79 PHE A O 1
ATOM 677 N N . LEU A 1 80 ? 17.449 7.989 -24.040 1.00 88.94 80 LEU A N 1
ATOM 678 C CA . LEU A 1 80 ? 17.263 7.705 -22.614 1.00 88.94 80 LEU A CA 1
ATOM 679 C C . LEU A 1 80 ? 16.211 8.624 -21.985 1.00 88.94 80 LEU A C 1
ATOM 681 O O . LEU A 1 80 ? 15.306 8.144 -21.300 1.00 88.94 80 LEU A O 1
ATOM 685 N N . MET A 1 81 ? 16.289 9.932 -22.242 1.00 90.12 81 MET A N 1
ATOM 686 C CA . MET A 1 81 ? 15.302 10.898 -21.752 1.00 90.12 81 MET A CA 1
ATOM 687 C C . MET A 1 81 ? 13.896 10.589 -22.281 1.00 90.12 81 MET A C 1
ATOM 689 O O . MET A 1 81 ? 12.938 10.579 -21.505 1.00 90.12 81 MET A O 1
ATOM 693 N N . PHE A 1 82 ? 13.766 10.252 -23.568 1.00 89.50 82 PHE A N 1
ATOM 694 C CA . PHE A 1 82 ? 12.498 9.821 -24.158 1.00 89.50 82 PHE A CA 1
ATOM 695 C C . PHE A 1 82 ? 11.955 8.553 -23.487 1.00 89.50 82 PHE A C 1
ATOM 697 O O . PHE A 1 82 ? 10.783 8.521 -23.103 1.00 89.50 82 PHE A O 1
ATOM 704 N N . ALA A 1 83 ? 12.790 7.535 -23.266 1.00 89.00 83 ALA A N 1
ATOM 705 C CA . ALA A 1 83 ? 12.376 6.311 -22.581 1.00 89.00 83 ALA A CA 1
ATOM 706 C C . ALA A 1 83 ? 11.886 6.593 -21.148 1.00 89.00 83 ALA A C 1
ATOM 708 O O . ALA A 1 83 ? 10.861 6.058 -20.710 1.00 89.00 83 ALA A O 1
ATOM 709 N N . VAL A 1 84 ? 12.565 7.478 -20.413 1.00 88.75 84 VAL A N 1
ATOM 710 C CA . VAL A 1 84 ? 12.156 7.855 -19.053 1.00 88.75 84 VAL A CA 1
ATOM 711 C C . VAL A 1 84 ? 10.813 8.596 -19.057 1.00 88.75 84 VAL A C 1
ATOM 713 O O . VAL A 1 84 ? 9.906 8.241 -18.299 1.00 88.75 84 VAL A O 1
ATOM 716 N N . VAL A 1 85 ? 10.649 9.600 -19.918 1.00 90.00 85 VAL A N 1
ATOM 717 C CA . VAL A 1 85 ? 9.449 10.452 -19.922 1.00 90.00 85 VAL A CA 1
ATOM 718 C C . VAL A 1 85 ? 8.231 9.722 -20.485 1.00 90.00 85 VAL A C 1
ATOM 720 O O . VAL A 1 85 ? 7.155 9.787 -19.897 1.00 90.00 85 VAL A O 1
ATOM 723 N N . PHE A 1 86 ? 8.376 8.996 -21.592 1.00 89.38 86 PHE A N 1
ATOM 724 C CA . PHE A 1 86 ? 7.228 8.429 -22.306 1.00 89.38 86 PHE A CA 1
ATOM 725 C C . PHE A 1 86 ? 6.894 6.993 -21.909 1.00 89.38 86 PHE A C 1
ATOM 727 O O . PHE A 1 86 ? 5.766 6.555 -22.127 1.00 89.38 86 PHE A O 1
ATOM 734 N N . ILE A 1 87 ? 7.830 6.256 -21.305 1.00 89.88 87 ILE A N 1
ATOM 735 C CA . ILE A 1 87 ? 7.612 4.848 -20.945 1.00 89.88 87 ILE A CA 1
ATOM 736 C C . ILE A 1 87 ? 7.661 4.680 -19.431 1.00 89.88 87 ILE A C 1
ATOM 738 O O . ILE A 1 87 ? 6.695 4.205 -18.828 1.00 89.88 87 ILE A O 1
ATOM 742 N N . PHE A 1 88 ? 8.743 5.114 -18.782 1.00 90.06 88 PHE A N 1
ATOM 743 C CA . PHE A 1 88 ? 8.891 4.917 -17.341 1.00 90.06 88 PHE A CA 1
ATOM 744 C C . PHE A 1 88 ? 7.868 5.722 -16.529 1.00 90.06 88 PHE A C 1
ATOM 746 O O . PHE A 1 88 ? 7.238 5.169 -15.625 1.00 90.06 88 PHE A O 1
ATOM 753 N N . MET A 1 89 ? 7.653 7.002 -16.850 1.00 91.88 89 MET A N 1
ATOM 754 C CA . MET A 1 89 ? 6.746 7.862 -16.083 1.00 91.88 89 MET A CA 1
ATOM 755 C C . MET A 1 89 ? 5.281 7.377 -16.116 1.00 91.88 89 MET A C 1
ATOM 757 O O . MET A 1 89 ? 4.701 7.234 -15.033 1.00 91.88 89 MET A O 1
ATOM 761 N N . PRO A 1 90 ? 4.669 7.024 -17.267 1.00 92.69 90 PRO A N 1
ATOM 762 C CA . PRO A 1 90 ? 3.316 6.461 -17.285 1.00 92.69 90 PRO A CA 1
ATOM 763 C C . PRO A 1 90 ? 3.206 5.137 -16.525 1.00 92.69 90 PRO A C 1
ATOM 765 O O . PRO A 1 90 ? 2.238 4.921 -15.792 1.00 92.69 90 PRO A O 1
ATOM 768 N N . VAL A 1 91 ? 4.217 4.267 -16.633 1.00 93.06 91 VAL A N 1
ATOM 769 C CA . VAL A 1 91 ? 4.260 3.008 -15.876 1.00 93.06 91 VAL A CA 1
ATOM 770 C C . VAL A 1 91 ? 4.325 3.294 -14.378 1.00 93.06 91 VAL A C 1
ATOM 772 O O . VAL A 1 91 ? 3.535 2.746 -13.607 1.00 93.06 91 VAL A O 1
ATOM 775 N N . PHE A 1 92 ? 5.197 4.199 -13.944 1.00 93.00 92 PHE A N 1
ATOM 776 C CA . PHE A 1 92 ? 5.302 4.600 -12.546 1.00 93.00 92 PHE A CA 1
ATOM 777 C C . PHE A 1 92 ? 3.978 5.163 -12.008 1.00 93.00 92 PHE A C 1
ATOM 779 O O . PHE A 1 92 ? 3.515 4.745 -10.939 1.00 93.00 92 PHE A O 1
ATOM 786 N N . LEU A 1 93 ? 3.327 6.054 -12.762 1.00 93.00 93 LEU A N 1
ATOM 787 C CA . LEU A 1 93 ? 2.016 6.607 -12.416 1.00 93.00 93 LEU A CA 1
ATOM 788 C C . LEU A 1 93 ? 0.948 5.513 -12.317 1.00 93.00 93 LEU A C 1
ATOM 790 O O . LEU A 1 93 ? 0.176 5.502 -11.355 1.00 93.00 93 LEU A O 1
ATOM 794 N N . TYR A 1 94 ? 0.942 4.548 -13.239 1.00 93.19 94 TYR A N 1
ATOM 795 C CA . TYR A 1 94 ? 0.048 3.394 -13.182 1.00 93.19 94 TYR A CA 1
ATOM 796 C C . TYR A 1 94 ? 0.259 2.569 -11.905 1.00 93.19 94 TYR A C 1
ATOM 798 O O . TYR A 1 94 ? -0.705 2.264 -11.196 1.00 93.19 94 TYR A O 1
ATOM 806 N N . PHE A 1 95 ? 1.507 2.237 -11.562 1.00 90.56 95 PHE A N 1
ATOM 807 C CA . PHE A 1 95 ? 1.818 1.490 -10.340 1.00 90.56 95 PHE A CA 1
ATOM 808 C C . PHE A 1 95 ? 1.419 2.267 -9.082 1.00 90.56 95 PHE A C 1
ATOM 810 O O . PHE A 1 95 ? 0.849 1.678 -8.159 1.00 90.56 95 PHE A O 1
ATOM 817 N N . ARG A 1 96 ? 1.674 3.581 -9.041 1.00 89.38 96 ARG A N 1
ATOM 818 C CA . ARG A 1 96 ? 1.297 4.453 -7.920 1.00 89.38 96 ARG A CA 1
ATOM 819 C C . ARG A 1 96 ? -0.219 4.557 -7.770 1.00 89.38 96 ARG A C 1
ATOM 821 O O . ARG A 1 96 ? -0.726 4.373 -6.667 1.00 89.38 96 ARG A O 1
ATOM 828 N N . SER A 1 97 ? -0.940 4.772 -8.867 1.00 89.19 97 SER A N 1
ATOM 829 C CA . SER A 1 97 ? -2.405 4.810 -8.893 1.00 89.19 97 SER A CA 1
ATOM 830 C C . SER A 1 97 ? -3.006 3.481 -8.428 1.00 89.19 97 SER A C 1
ATOM 832 O O . SER A 1 97 ? -3.839 3.446 -7.521 1.00 89.19 97 SER A O 1
ATOM 834 N N . LEU A 1 98 ? -2.504 2.358 -8.952 1.00 87.75 98 LEU A N 1
ATOM 835 C CA . LEU A 1 98 ? -2.954 1.034 -8.537 1.00 87.75 98 LEU A CA 1
ATOM 836 C C . LEU A 1 98 ? -2.682 0.790 -7.048 1.00 87.75 98 LEU A C 1
ATOM 838 O O . LEU A 1 98 ? -3.561 0.289 -6.347 1.00 87.75 98 LEU A O 1
ATOM 842 N N . LYS A 1 99 ? -1.497 1.169 -6.557 1.00 85.56 99 LYS A N 1
ATOM 843 C CA . LYS A 1 99 ? -1.126 1.056 -5.143 1.00 85.56 99 LYS A CA 1
ATOM 844 C C . LYS A 1 99 ? -2.067 1.868 -4.255 1.00 85.56 99 LYS A C 1
ATOM 846 O O . LYS A 1 99 ? -2.569 1.321 -3.280 1.00 85.56 99 LYS A O 1
ATOM 851 N N . ASN A 1 100 ? -2.352 3.116 -4.621 1.00 82.19 100 ASN A N 1
ATOM 852 C CA . ASN A 1 100 ? -3.279 3.979 -3.889 1.00 82.19 100 ASN A CA 1
ATOM 853 C C . ASN A 1 100 ? -4.701 3.406 -3.892 1.00 82.19 100 ASN A C 1
ATOM 855 O O . ASN A 1 100 ? -5.335 3.351 -2.849 1.00 82.19 100 ASN A O 1
ATOM 859 N N . SER A 1 101 ? -5.169 2.868 -5.023 1.00 81.69 101 SER A N 1
ATOM 860 C CA . SER A 1 101 ? -6.492 2.228 -5.108 1.00 81.69 101 SER A CA 1
ATOM 861 C C . SER A 1 101 ? -6.622 0.931 -4.298 1.00 81.69 101 SER A C 1
ATOM 863 O O . SER A 1 101 ? -7.733 0.462 -4.072 1.00 81.69 101 SER A O 1
ATOM 865 N N . CYS A 1 102 ? -5.492 0.322 -3.922 1.00 77.12 102 CYS A N 1
ATOM 866 C CA . CYS A 1 102 ? -5.432 -0.872 -3.076 1.00 77.12 102 CYS A CA 1
ATOM 867 C C . CYS A 1 102 ? -5.078 -0.537 -1.617 1.00 77.12 102 CYS A C 1
ATOM 869 O O . CYS A 1 102 ? -5.073 -1.425 -0.762 1.00 77.12 102 CYS A O 1
ATOM 871 N N . SER A 1 103 ? -4.728 0.721 -1.347 1.00 65.50 103 SER A N 1
ATOM 872 C CA . SER A 1 103 ? -4.437 1.248 -0.026 1.00 65.50 103 SER A CA 1
ATOM 873 C C . SER A 1 103 ? -5.754 1.674 0.608 1.00 65.50 103 SER A C 1
ATOM 875 O O . SER A 1 103 ? -6.113 2.846 0.565 1.00 65.50 103 SER A O 1
ATOM 877 N N . ASP A 1 104 ? -6.483 0.728 1.200 1.00 60.53 104 ASP A N 1
ATOM 878 C CA . ASP A 1 104 ? -7.556 1.099 2.121 1.00 60.53 104 ASP A CA 1
ATOM 879 C C . ASP A 1 104 ? -6.936 1.942 3.244 1.00 60.53 104 ASP A C 1
ATOM 881 O O . ASP A 1 104 ? -6.046 1.462 3.961 1.00 60.53 104 ASP A O 1
ATOM 885 N N . ASN A 1 105 ? -7.387 3.195 3.372 1.00 53.06 105 ASN A N 1
ATOM 886 C CA . ASN A 1 105 ? -7.049 4.083 4.482 1.00 53.06 105 ASN A CA 1
ATOM 887 C C . ASN A 1 105 ? -7.618 3.479 5.765 1.00 53.06 105 ASN A C 1
ATOM 889 O O . ASN A 1 105 ? -8.720 3.789 6.203 1.00 53.06 105 ASN A O 1
ATOM 893 N N . ILE A 1 106 ? -6.864 2.568 6.364 1.00 53.97 106 ILE A N 1
ATOM 894 C CA . ILE A 1 106 ? -7.081 2.204 7.752 1.00 53.97 106 ILE A CA 1
ATOM 895 C C . ILE A 1 106 ? -6.278 3.218 8.547 1.00 53.97 106 ILE A C 1
ATOM 897 O O . ILE A 1 106 ? -5.047 3.173 8.532 1.00 53.97 106 ILE A O 1
ATOM 901 N N . GLY A 1 107 ? -6.987 4.150 9.185 1.00 56.06 107 GLY A N 1
ATOM 902 C CA . GLY A 1 107 ? -6.430 4.946 10.267 1.00 56.06 107 GLY A CA 1
ATOM 903 C C . GLY A 1 107 ? -5.909 3.973 11.313 1.00 56.06 107 GLY A C 1
ATOM 904 O O . GLY A 1 107 ? -6.678 3.280 11.969 1.00 56.06 107 GLY A O 1
ATOM 905 N N . TRP A 1 108 ? -4.592 3.818 11.358 1.00 57.91 108 TRP A N 1
ATOM 906 C CA . TRP A 1 108 ? -3.935 3.093 12.431 1.00 57.91 108 TRP A CA 1
ATOM 907 C C . TRP A 1 108 ? -3.667 4.122 13.505 1.00 57.91 108 TRP A C 1
ATOM 909 O O . TRP A 1 108 ? -2.891 5.050 13.258 1.00 57.91 108 TRP A O 1
ATOM 919 N N . ILE A 1 109 ? -4.311 3.961 14.650 1.00 65.00 109 ILE A N 1
ATOM 920 C CA . ILE A 1 109 ? -4.098 4.862 15.767 1.00 65.00 109 ILE A CA 1
ATOM 921 C C . ILE A 1 109 ? -2.710 4.545 16.325 1.00 65.00 109 ILE A C 1
ATOM 923 O O . ILE A 1 109 ? -2.377 3.390 16.590 1.00 65.00 109 ILE A O 1
ATOM 927 N N . THR A 1 110 ? -1.835 5.548 16.349 1.00 59.22 110 THR A N 1
ATOM 928 C CA . THR A 1 110 ? -0.395 5.358 16.579 1.00 59.22 110 THR A CA 1
ATOM 929 C C . THR A 1 110 ? -0.045 4.931 17.997 1.00 59.22 110 THR A C 1
ATOM 931 O O . THR A 1 110 ? 1.051 4.416 18.187 1.00 59.22 110 THR A O 1
ATOM 934 N N . ASP A 1 111 ? -0.990 5.039 18.930 1.00 68.50 111 ASP A N 1
ATOM 935 C CA . ASP A 1 111 ? -0.787 4.836 20.366 1.00 68.50 111 ASP A CA 1
ATOM 936 C C . ASP A 1 111 ? -1.927 4.010 20.981 1.00 68.50 111 ASP A C 1
ATOM 938 O O . ASP A 1 111 ? -2.413 4.294 22.073 1.00 68.50 111 ASP A O 1
ATOM 942 N N . GLU A 1 112 ? -2.396 3.006 20.235 1.00 79.06 112 GLU A N 1
ATOM 943 C CA . GLU A 1 112 ? -3.401 2.059 20.717 1.00 79.06 112 GLU A CA 1
ATOM 944 C C . GLU A 1 112 ? -2.777 1.076 21.727 1.00 79.06 112 GLU A C 1
ATOM 946 O O . GLU A 1 112 ? -1.743 0.444 21.468 1.00 79.06 112 GLU A O 1
ATOM 951 N N . ILE A 1 113 ? -3.420 0.938 22.881 1.00 85.94 113 ILE A N 1
ATOM 952 C CA . ILE A 1 113 ? -3.112 -0.041 23.918 1.00 85.94 113 ILE A CA 1
ATOM 953 C C . ILE A 1 113 ? -4.349 -0.910 24.090 1.00 85.94 113 ILE A C 1
ATOM 955 O O . ILE A 1 113 ? -5.423 -0.422 24.429 1.00 85.94 113 ILE A O 1
ATOM 959 N N . LEU A 1 114 ? -4.188 -2.212 23.881 1.00 88.31 114 LEU A N 1
ATOM 960 C CA . LEU A 1 114 ? -5.249 -3.185 24.090 1.00 88.31 114 LEU A CA 1
ATOM 961 C C . LEU A 1 114 ? -4.964 -3.970 25.366 1.00 88.31 114 LEU A C 1
ATOM 963 O O . LEU A 1 114 ? -3.968 -4.691 25.450 1.00 88.31 114 LEU A O 1
ATOM 967 N N . ILE A 1 115 ? -5.860 -3.867 26.338 1.00 89.94 115 ILE A N 1
ATOM 968 C CA . ILE A 1 115 ? -5.811 -4.614 27.589 1.00 89.94 115 ILE A CA 1
ATOM 969 C C . ILE A 1 115 ? -6.935 -5.646 27.563 1.00 89.94 115 ILE A C 1
ATOM 971 O O . ILE A 1 115 ? -8.116 -5.319 27.481 1.00 89.94 115 ILE A O 1
ATOM 975 N N . LEU A 1 116 ? -6.553 -6.916 27.630 1.00 90.00 116 LEU A N 1
ATOM 976 C CA . LEU A 1 116 ? -7.467 -8.038 27.774 1.00 90.00 116 LEU A CA 1
ATOM 977 C C . LEU A 1 116 ? -7.484 -8.470 29.232 1.00 90.00 116 LEU A C 1
ATOM 979 O O . LEU A 1 116 ? -6.445 -8.830 29.790 1.00 90.00 116 LEU A O 1
ATOM 983 N N . THR A 1 117 ? -8.668 -8.469 29.827 1.00 90.62 117 THR A N 1
ATOM 984 C CA . THR A 1 117 ? -8.912 -9.036 31.154 1.00 90.62 117 THR A CA 1
ATOM 985 C C . THR A 1 117 ? -9.768 -10.298 31.029 1.00 90.62 117 THR A C 1
ATOM 987 O O . THR A 1 117 ? -10.147 -10.695 29.924 1.00 90.62 117 THR A O 1
ATOM 990 N N . ASP A 1 118 ? -10.105 -10.932 32.155 1.00 89.25 118 ASP A N 1
ATOM 991 C CA . ASP A 1 118 ? -10.984 -12.111 32.168 1.00 89.25 118 ASP A CA 1
ATOM 992 C C . ASP A 1 118 ? -12.454 -11.777 31.877 1.00 89.25 118 ASP A C 1
ATOM 994 O O . ASP A 1 118 ? -13.237 -12.678 31.586 1.00 89.25 118 ASP A O 1
ATOM 998 N N . LYS A 1 119 ? -12.845 -10.497 31.948 1.00 90.44 119 LYS A N 1
ATOM 999 C CA . LYS A 1 119 ? -14.251 -10.068 31.838 1.00 90.44 119 LYS A CA 1
ATOM 1000 C C . LYS A 1 119 ? -14.513 -9.075 30.708 1.00 90.44 119 LYS A C 1
ATOM 1002 O O . LYS A 1 119 ? -15.641 -8.991 30.222 1.00 90.44 119 LYS A O 1
ATOM 1007 N N . GLU A 1 120 ? -13.495 -8.334 30.291 1.00 91.44 120 GLU A N 1
ATOM 1008 C CA . GLU A 1 120 ? -13.634 -7.231 29.344 1.00 91.44 120 GLU A CA 1
ATOM 1009 C C . GLU A 1 120 ? -12.379 -7.000 28.499 1.00 91.44 120 GLU A C 1
ATOM 1011 O O . GLU A 1 120 ? -11.266 -7.420 28.841 1.00 91.44 120 GLU A O 1
ATOM 1016 N N . ILE A 1 121 ? -12.604 -6.311 27.386 1.00 90.62 121 ILE A N 1
ATOM 1017 C CA . ILE A 1 121 ? -11.604 -5.804 26.458 1.00 90.62 121 ILE A CA 1
ATOM 1018 C C . ILE A 1 121 ? -11.595 -4.285 26.588 1.00 90.62 121 ILE A C 1
ATOM 1020 O O . ILE A 1 121 ? -12.625 -3.650 26.348 1.00 90.62 121 ILE A O 1
ATOM 1024 N N . ASN A 1 122 ? -10.428 -3.723 26.892 1.00 91.00 122 ASN A N 1
ATOM 1025 C CA . ASN A 1 122 ? -10.228 -2.284 27.014 1.00 91.00 122 ASN A CA 1
ATOM 1026 C C . ASN A 1 122 ? -9.257 -1.832 25.921 1.00 91.00 122 ASN A C 1
ATOM 1028 O O . ASN A 1 122 ? -8.138 -2.337 25.837 1.00 91.00 122 ASN A O 1
ATOM 1032 N N . SER A 1 123 ? -9.689 -0.908 25.071 1.00 88.69 123 SER A N 1
ATOM 1033 C CA . SER A 1 123 ? -8.886 -0.312 24.005 1.00 88.69 123 SER A CA 1
ATOM 1034 C C . SER A 1 123 ? -8.677 1.166 24.305 1.00 88.69 123 SER A C 1
ATOM 1036 O O . SER A 1 123 ? -9.613 1.957 24.233 1.00 88.69 123 SER A O 1
ATOM 1038 N N . GLY A 1 124 ? -7.457 1.525 24.694 1.00 87.75 124 GLY A N 1
ATOM 1039 C CA . GLY A 1 124 ? -7.042 2.900 24.946 1.00 87.75 124 GLY A CA 1
ATOM 1040 C C . GLY A 1 124 ? -6.327 3.471 23.730 1.00 87.75 124 GLY A C 1
ATOM 1041 O O . GLY A 1 124 ? -5.430 2.820 23.199 1.00 87.75 124 GLY A O 1
ATOM 1042 N N . TYR A 1 125 ? -6.684 4.666 23.271 1.00 86.38 125 TYR A N 1
ATOM 1043 C CA . TYR A 1 125 ? -6.047 5.271 22.108 1.00 86.38 125 TYR A CA 1
ATOM 1044 C C . TYR A 1 125 ? -6.143 6.800 22.104 1.00 86.38 125 TYR A C 1
ATOM 1046 O O . TYR A 1 125 ? -7.074 7.391 22.641 1.00 86.38 125 TYR A O 1
ATOM 1054 N N . ARG A 1 126 ? -5.181 7.465 21.459 1.00 83.25 126 ARG A N 1
ATOM 1055 C CA . ARG A 1 126 ? -5.168 8.929 21.306 1.00 83.25 126 ARG A CA 1
ATOM 1056 C C . ARG A 1 126 ? -5.867 9.351 20.013 1.00 83.25 126 ARG A C 1
ATOM 1058 O O . ARG A 1 126 ? -5.754 8.659 18.998 1.00 83.25 126 ARG A O 1
ATOM 1065 N N . GLY A 1 127 ? -6.575 10.479 20.033 1.00 73.94 127 GLY A N 1
ATOM 1066 C CA . GLY A 1 127 ? -7.240 11.005 18.839 1.00 73.94 127 GLY A CA 1
ATOM 1067 C C . GLY A 1 127 ? -6.259 11.289 17.693 1.00 73.94 127 GLY A C 1
ATOM 1068 O O . GLY A 1 127 ? -5.146 11.769 17.909 1.00 73.94 127 GLY A O 1
ATOM 1069 N N . SER A 1 128 ? -6.657 10.979 16.455 1.00 69.31 128 SER A N 1
ATOM 1070 C CA . SER A 1 128 ? -5.792 11.120 15.271 1.00 69.31 128 SER A CA 1
ATOM 1071 C C . SER A 1 128 ? -5.780 12.522 14.665 1.00 69.31 128 SER A C 1
ATOM 1073 O O . SER A 1 128 ? -4.850 12.862 13.930 1.00 69.31 128 SER A O 1
ATOM 1075 N N . ASP A 1 129 ? -6.805 13.325 14.941 1.00 73.50 129 ASP A N 1
ATOM 1076 C CA . ASP A 1 129 ? -6.990 14.631 14.315 1.00 73.50 129 ASP A CA 1
ATOM 1077 C C . ASP A 1 129 ? -6.377 15.742 15.168 1.00 73.50 129 ASP A C 1
ATOM 1079 O O . ASP A 1 129 ? -6.267 15.620 16.387 1.00 73.50 129 ASP A O 1
ATOM 1083 N N . ARG A 1 130 ? -6.005 16.869 14.542 1.00 68.19 130 ARG A N 1
ATOM 1084 C CA . ARG A 1 130 ? -5.374 18.009 15.243 1.00 68.19 130 ARG A CA 1
ATOM 1085 C C . ARG A 1 130 ? -6.204 18.533 16.419 1.00 68.19 130 ARG A C 1
ATOM 1087 O O . ARG A 1 130 ? -5.618 19.014 17.381 1.00 68.19 130 ARG A O 1
ATOM 1094 N N . ALA A 1 131 ? -7.532 18.451 16.328 1.00 67.88 131 ALA A N 1
ATOM 1095 C CA . ALA A 1 131 ? -8.441 18.867 17.393 1.00 67.88 131 ALA A CA 1
ATOM 1096 C C . ALA A 1 131 ? -8.436 17.883 18.578 1.00 67.88 131 ALA A C 1
ATOM 1098 O O . ALA A 1 131 ? -8.397 18.313 19.722 1.00 67.88 131 ALA A O 1
ATOM 1099 N N . SER A 1 132 ? -8.384 16.579 18.297 1.00 68.31 132 SER A N 1
ATOM 1100 C CA . SER A 1 132 ? -8.485 15.493 19.282 1.00 68.31 132 SER A CA 1
ATOM 1101 C C . SER A 1 132 ? -7.132 14.944 19.750 1.00 68.31 132 SER A C 1
ATOM 1103 O O . SER A 1 132 ? -7.081 13.969 20.488 1.00 68.31 132 SER A O 1
ATOM 1105 N N . ILE A 1 133 ? -6.007 15.500 19.288 1.00 73.25 133 ILE A N 1
ATOM 1106 C CA . ILE A 1 133 ? -4.673 14.927 19.549 1.00 73.25 133 ILE A CA 1
ATOM 1107 C C . ILE A 1 133 ? -4.286 14.951 21.034 1.00 73.25 133 ILE A C 1
ATOM 1109 O O . ILE A 1 133 ? -3.412 14.200 21.458 1.00 73.25 133 ILE A O 1
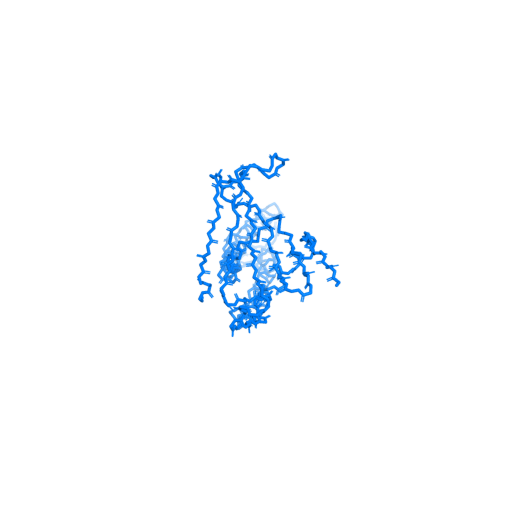ATOM 1113 N N . LYS A 1 134 ? -4.918 15.830 21.819 1.00 75.06 134 LYS A N 1
ATOM 1114 C CA . LYS A 1 134 ? -4.752 15.898 23.276 1.00 75.06 134 LYS A CA 1
ATOM 1115 C C . LYS A 1 134 ? -5.680 14.935 24.014 1.00 75.06 134 LYS A C 1
ATOM 1117 O O . LYS A 1 134 ? -5.380 14.558 25.138 1.00 75.06 134 LYS A O 1
ATOM 1122 N N . GLU A 1 135 ? -6.758 14.514 23.364 1.00 81.75 135 GLU A N 1
ATOM 1123 C CA . GLU A 1 135 ? -7.765 13.651 23.960 1.00 81.75 135 GLU A CA 1
ATOM 1124 C C . GLU A 1 135 ? -7.312 12.190 23.929 1.00 81.75 135 GLU A C 1
ATOM 1126 O O . GLU A 1 135 ? -6.732 11.702 22.947 1.00 81.75 135 GLU A O 1
ATOM 1131 N N . TYR A 1 136 ? -7.612 11.482 25.012 1.00 84.12 136 TYR A N 1
ATOM 1132 C CA . TYR A 1 136 ? -7.390 10.049 25.128 1.00 84.12 136 TYR A CA 1
ATOM 1133 C C . TYR A 1 136 ? -8.720 9.334 25.320 1.00 84.12 136 TYR A C 1
ATOM 1135 O O . TYR A 1 136 ? -9.540 9.710 26.152 1.00 84.12 136 TYR A O 1
ATOM 1143 N N . TYR A 1 137 ? -8.933 8.295 24.534 1.00 86.06 137 TYR A N 1
ATOM 1144 C CA . TYR A 1 137 ? -10.176 7.552 24.461 1.00 86.06 137 TYR A CA 1
ATOM 1145 C C . TYR A 1 137 ? -9.946 6.163 25.039 1.00 86.06 137 TYR A C 1
ATOM 1147 O O . TYR A 1 137 ? -8.960 5.516 24.695 1.00 86.06 137 TYR A O 1
ATOM 1155 N N . ILE A 1 138 ? -10.855 5.693 25.888 1.00 89.00 138 ILE A N 1
ATOM 1156 C CA . ILE A 1 138 ? -10.874 4.315 26.381 1.00 89.00 138 ILE A CA 1
ATOM 1157 C C . ILE A 1 138 ? -12.218 3.694 26.026 1.00 89.00 138 ILE A C 1
ATOM 1159 O O . ILE A 1 138 ? -13.255 4.047 26.586 1.00 89.00 138 ILE A O 1
ATOM 1163 N N . GLU A 1 139 ? -12.188 2.750 25.095 1.00 89.00 139 GLU A N 1
ATOM 1164 C CA . GLU A 1 139 ? -13.322 1.907 24.742 1.00 89.00 139 GLU A CA 1
ATOM 1165 C C . GLU A 1 139 ? -13.299 0.631 25.582 1.00 89.00 139 GLU A C 1
ATOM 1167 O O . GLU A 1 139 ? -12.300 -0.084 25.614 1.00 89.00 139 GLU A O 1
ATOM 1172 N N . ILE A 1 140 ? -14.411 0.326 26.244 1.00 91.31 140 ILE A N 1
ATOM 1173 C CA . ILE A 1 140 ? -14.564 -0.833 27.123 1.00 91.31 140 ILE A CA 1
ATOM 1174 C C . ILE A 1 140 ? -15.724 -1.674 26.607 1.00 91.31 140 ILE A C 1
ATOM 1176 O O . ILE A 1 140 ? -16.857 -1.192 26.497 1.00 91.31 140 ILE A O 1
ATOM 1180 N N . ILE A 1 141 ? -15.467 -2.950 26.329 1.00 92.00 141 ILE A N 1
ATOM 1181 C CA . ILE A 1 141 ? -16.509 -3.922 25.999 1.00 92.00 141 ILE A CA 1
ATOM 1182 C C . ILE A 1 141 ? -16.381 -5.161 26.879 1.00 92.00 141 ILE A C 1
ATOM 1184 O O . ILE A 1 141 ? -15.372 -5.866 26.878 1.00 92.00 141 ILE A O 1
ATOM 1188 N N . LYS A 1 142 ? -17.440 -5.445 27.636 1.00 92.06 142 LYS A N 1
ATOM 1189 C CA . LYS A 1 142 ? -17.539 -6.671 28.430 1.00 92.06 142 LYS A CA 1
ATOM 1190 C C . LYS A 1 142 ? -17.858 -7.851 27.524 1.00 92.06 142 LYS A C 1
ATOM 1192 O O . LYS A 1 142 ? -18.663 -7.707 26.604 1.00 92.06 142 LYS A O 1
ATOM 1197 N N . TYR A 1 143 ? -17.289 -9.023 27.802 1.00 90.50 143 TYR A N 1
ATOM 1198 C CA . TYR A 1 143 ? -17.505 -10.210 26.965 1.00 90.50 143 TYR A CA 1
ATOM 1199 C C . TYR A 1 143 ? -18.983 -10.612 26.871 1.00 90.50 143 TYR A C 1
ATOM 1201 O O . TYR A 1 143 ? -19.434 -11.020 25.805 1.00 90.50 143 TYR A O 1
ATOM 1209 N N . GLU A 1 144 ? -19.746 -10.424 27.952 1.00 92.38 144 GLU A N 1
ATOM 1210 C CA . GLU A 1 144 ? -21.199 -10.653 28.005 1.00 92.38 144 GLU A CA 1
ATOM 1211 C C . GLU A 1 144 ? -21.998 -9.775 27.025 1.00 92.38 144 GLU A C 1
ATOM 1213 O O . GLU A 1 144 ? -23.064 -10.174 26.566 1.00 92.38 144 GLU A O 1
ATOM 1218 N N . ASN A 1 145 ? -21.461 -8.609 26.652 1.00 91.50 145 ASN A N 1
ATOM 1219 C CA . ASN A 1 145 ? -22.121 -7.648 25.769 1.00 91.50 145 ASN A CA 1
ATOM 1220 C C . ASN A 1 145 ? -21.727 -7.817 24.294 1.00 91.50 145 ASN A C 1
ATOM 1222 O O . ASN A 1 145 ? -22.217 -7.074 23.438 1.00 91.50 145 ASN A O 1
ATOM 1226 N N . ILE A 1 146 ? -20.832 -8.758 23.975 1.00 90.88 146 ILE A N 1
ATOM 1227 C CA . ILE A 1 146 ? -20.403 -9.012 22.600 1.00 90.88 146 ILE A CA 1
ATOM 1228 C C . ILE A 1 146 ? -21.496 -9.788 21.867 1.00 90.88 146 ILE A C 1
ATOM 1230 O O . ILE A 1 146 ? -21.778 -10.946 22.160 1.00 90.88 146 ILE A O 1
ATOM 1234 N N . LYS A 1 147 ? -22.068 -9.161 20.840 1.00 91.50 147 LYS A N 1
ATOM 1235 C CA . LYS A 1 147 ? -23.100 -9.748 19.977 1.00 91.50 147 LYS A CA 1
ATOM 1236 C C . LYS A 1 147 ? -22.489 -10.501 18.798 1.00 91.50 147 LYS A C 1
ATOM 1238 O O . LYS A 1 147 ? -23.021 -11.521 18.366 1.00 91.50 147 LYS A O 1
ATOM 1243 N N . LYS A 1 148 ? -21.384 -9.998 18.235 1.00 90.69 148 LYS A N 1
ATOM 1244 C CA . LYS A 1 148 ? -20.762 -10.587 17.039 1.00 90.69 148 LYS A CA 1
ATOM 1245 C C . LYS A 1 148 ? -19.284 -10.237 16.936 1.00 90.69 148 LYS A C 1
ATOM 1247 O O . LYS A 1 148 ? -18.879 -9.111 17.200 1.00 90.69 148 LYS A O 1
ATOM 1252 N N . ILE A 1 149 ? -18.487 -11.185 16.452 1.00 90.06 149 ILE A N 1
ATOM 1253 C CA . ILE A 1 149 ? -17.074 -10.979 16.128 1.00 90.06 149 ILE A CA 1
ATOM 1254 C C . ILE A 1 149 ? -16.863 -11.311 14.651 1.00 90.06 149 ILE A C 1
ATOM 1256 O O . ILE A 1 149 ? -17.210 -12.395 14.187 1.00 90.06 149 ILE A O 1
ATOM 1260 N N . VAL A 1 150 ? -16.294 -10.373 13.895 1.00 89.69 150 VAL A N 1
ATOM 1261 C CA . VAL A 1 150 ? -15.995 -10.541 12.470 1.00 89.69 150 VAL A CA 1
ATOM 1262 C C . VAL A 1 150 ? -14.512 -10.331 12.234 1.00 89.69 150 VAL A C 1
ATOM 1264 O O . VAL A 1 150 ? -13.989 -9.226 12.371 1.00 89.69 150 VAL A O 1
ATOM 1267 N N . LEU A 1 151 ? -13.833 -11.392 11.805 1.00 85.25 151 LEU A N 1
ATOM 1268 C CA . LEU A 1 151 ? -12.453 -11.311 11.351 1.00 85.25 151 LEU A CA 1
ATOM 1269 C C . LEU A 1 151 ? -12.410 -11.091 9.839 1.00 85.25 151 LEU A C 1
ATOM 1271 O O . LEU A 1 151 ? -12.658 -12.002 9.046 1.00 85.25 151 LEU A O 1
ATOM 1275 N N . ASN A 1 152 ? -12.007 -9.894 9.423 1.00 79.19 152 ASN A N 1
ATOM 1276 C CA . ASN A 1 152 ? -11.660 -9.651 8.034 1.00 79.19 152 ASN A CA 1
ATOM 1277 C C . ASN A 1 152 ? -10.230 -10.151 7.781 1.00 79.19 152 ASN A C 1
ATOM 1279 O O . ASN A 1 152 ? -9.251 -9.473 8.095 1.00 79.19 152 ASN A O 1
ATOM 1283 N N . LYS A 1 153 ? -10.112 -11.345 7.185 1.00 74.75 153 LYS A N 1
ATOM 1284 C CA . LYS A 1 153 ? -8.822 -11.972 6.839 1.00 74.75 153 LYS A CA 1
ATOM 1285 C C . LYS A 1 153 ? -7.993 -11.135 5.859 1.00 74.75 153 LYS A C 1
ATOM 1287 O O . LYS A 1 153 ? -6.765 -11.191 5.898 1.00 74.75 153 LYS A O 1
ATOM 1292 N N . TYR A 1 154 ? -8.651 -10.371 4.986 1.00 69.12 154 TYR A N 1
ATOM 1293 C CA . TYR A 1 154 ? -7.990 -9.527 3.995 1.00 69.12 154 TYR A CA 1
ATOM 1294 C C . TYR A 1 154 ? -7.350 -8.298 4.650 1.00 69.12 154 TYR A C 1
ATOM 1296 O O . TYR A 1 154 ? -6.149 -8.069 4.501 1.00 69.12 154 TYR A O 1
ATOM 1304 N N . SER A 1 155 ? -8.128 -7.546 5.430 1.00 68.31 155 SER A N 1
ATOM 1305 C CA . SER A 1 155 ? -7.621 -6.376 6.144 1.00 68.31 155 SER A CA 1
ATOM 1306 C C . SER A 1 155 ? -6.909 -6.737 7.448 1.00 68.31 155 SER A C 1
ATOM 1308 O O . SER A 1 155 ? -6.382 -5.843 8.096 1.00 68.31 155 SER A O 1
ATOM 1310 N N . GLN A 1 156 ? -6.887 -8.013 7.850 1.00 74.25 156 GLN A N 1
ATOM 1311 C CA . GLN A 1 156 ? -6.408 -8.463 9.164 1.00 74.25 156 GLN A CA 1
ATOM 1312 C C . GLN A 1 156 ? -6.993 -7.610 10.299 1.00 74.25 156 GLN A C 1
ATOM 1314 O O . GLN A 1 156 ? -6.289 -7.214 11.221 1.00 74.25 156 GLN A O 1
ATOM 1319 N N . LYS A 1 157 ? -8.284 -7.275 10.175 1.00 77.38 157 LYS A N 1
ATOM 1320 C CA . LYS A 1 157 ? -9.017 -6.458 11.146 1.00 77.38 157 LYS A CA 1
ATOM 1321 C C . LYS A 1 157 ? -10.030 -7.342 11.849 1.00 77.38 157 LYS A C 1
ATOM 1323 O O . LYS A 1 157 ? -10.845 -7.981 11.181 1.00 77.38 157 LYS A O 1
ATOM 1328 N N . LEU A 1 158 ? -9.975 -7.354 13.171 1.00 84.19 158 LEU A N 1
ATOM 1329 C CA . LEU A 1 158 ? -11.038 -7.884 14.005 1.00 84.19 158 LEU A CA 1
ATOM 1330 C C . LEU A 1 158 ? -12.044 -6.755 14.244 1.00 84.19 158 LEU A C 1
ATOM 1332 O O . LEU A 1 158 ? -11.652 -5.649 14.604 1.00 84.19 158 LEU A O 1
ATOM 1336 N N . LYS A 1 159 ? -13.322 -7.008 13.978 1.00 85.25 159 LYS A N 1
ATOM 1337 C CA . LYS A 1 159 ? -14.422 -6.122 14.358 1.00 85.25 159 LYS A CA 1
ATOM 1338 C C . LYS A 1 159 ? -15.249 -6.827 15.418 1.00 85.25 159 LYS A C 1
ATOM 1340 O O . LYS A 1 159 ? -15.634 -7.978 15.210 1.00 85.25 159 LYS A O 1
ATOM 1345 N N . ILE A 1 160 ? -15.494 -6.145 16.525 1.00 86.62 160 ILE A N 1
ATOM 1346 C CA . ILE A 1 160 ? -16.307 -6.636 17.633 1.00 86.62 160 ILE A CA 1
ATOM 1347 C C . ILE A 1 160 ? -17.533 -5.733 17.702 1.00 86.62 160 ILE A C 1
ATOM 1349 O O . ILE A 1 160 ? -17.397 -4.515 17.697 1.00 86.62 160 ILE A O 1
ATOM 1353 N N . TYR A 1 161 ? -18.707 -6.347 17.708 1.00 86.94 161 TYR A N 1
ATOM 1354 C CA . TYR A 1 161 ? -20.004 -5.686 17.734 1.00 86.94 161 TYR A CA 1
ATOM 1355 C C . TYR A 1 161 ? -20.695 -6.013 19.049 1.00 86.94 161 TYR A C 1
ATOM 1357 O O . TYR A 1 161 ? -20.678 -7.172 19.477 1.00 86.94 161 TYR A O 1
ATOM 1365 N N . GLY A 1 162 ? -21.310 -5.018 19.674 1.00 88.12 162 GLY A N 1
ATOM 1366 C CA . GLY A 1 162 ? -21.862 -5.152 21.015 1.00 88.12 162 GLY A CA 1
ATOM 1367 C C . GLY A 1 162 ? -22.045 -3.814 21.712 1.00 88.12 162 GLY A C 1
ATOM 1368 O O . GLY A 1 162 ? -21.783 -2.758 21.139 1.00 88.12 162 GLY A O 1
ATOM 1369 N N . ASP A 1 163 ? -22.503 -3.868 22.956 1.00 87.75 163 ASP A N 1
ATOM 1370 C CA . ASP A 1 163 ? -22.729 -2.660 23.747 1.00 87.75 163 ASP A CA 1
ATOM 1371 C C . ASP A 1 163 ? -21.423 -2.251 24.437 1.00 87.75 163 ASP A C 1
ATOM 1373 O O . ASP A 1 163 ? -20.841 -3.025 25.205 1.00 87.75 163 ASP A O 1
ATOM 1377 N N . MET A 1 164 ? -20.957 -1.036 24.138 1.00 87.56 164 MET A N 1
ATOM 1378 C CA . MET A 1 164 ? -19.660 -0.525 24.577 1.00 87.56 164 MET A CA 1
ATOM 1379 C C . MET A 1 164 ? -19.800 0.716 25.459 1.00 87.56 164 MET A C 1
ATOM 1381 O O . MET A 1 164 ? -20.714 1.532 25.301 1.00 87.56 164 MET A O 1
ATOM 1385 N N . GLY A 1 165 ? -18.876 0.843 26.406 1.00 89.12 165 GLY A N 1
ATOM 1386 C CA . GLY A 1 165 ? -18.617 2.079 27.131 1.00 89.12 165 GLY A CA 1
ATOM 1387 C C . GLY A 1 165 ? -17.458 2.830 26.485 1.00 89.12 165 GLY A C 1
ATOM 1388 O O . GLY A 1 165 ? -16.502 2.212 26.026 1.00 89.12 165 GLY A O 1
ATOM 1389 N N . LEU A 1 166 ? -17.541 4.153 26.475 1.00 89.44 166 LEU A N 1
ATOM 1390 C CA . LEU A 1 166 ? -16.462 5.049 26.093 1.00 89.44 166 LEU A CA 1
ATOM 1391 C C . LEU A 1 166 ? -16.197 6.020 27.234 1.00 89.44 166 LEU A C 1
ATOM 1393 O O . LEU A 1 166 ? -17.123 6.655 27.746 1.00 89.44 166 LEU A O 1
ATOM 1397 N N . ILE A 1 167 ? -14.928 6.164 27.581 1.00 87.12 167 ILE A N 1
ATOM 1398 C CA . ILE A 1 167 ? -14.423 7.202 28.472 1.00 87.12 167 ILE A CA 1
ATOM 1399 C C . ILE A 1 167 ? -13.515 8.099 27.637 1.00 87.12 167 ILE A C 1
ATOM 1401 O O . ILE A 1 167 ? -12.636 7.599 26.936 1.00 87.12 167 ILE A O 1
ATOM 1405 N N . VAL A 1 168 ? -13.741 9.408 27.688 1.00 86.38 168 VAL A N 1
ATOM 1406 C CA . VAL A 1 168 ? -12.916 10.403 26.997 1.00 86.38 168 VAL A CA 1
ATOM 1407 C C . VAL A 1 168 ? -12.232 11.270 28.042 1.00 86.38 168 VAL A C 1
ATOM 1409 O O . VAL A 1 168 ? -12.893 11.875 28.886 1.00 86.38 168 VAL A O 1
ATOM 1412 N N . TYR A 1 169 ? -10.911 11.326 27.969 1.00 83.31 169 TYR A N 1
ATOM 1413 C CA . TYR A 1 169 ? -10.054 12.173 28.785 1.00 83.31 169 TYR A CA 1
ATOM 1414 C C . TYR A 1 169 ? -9.615 13.376 27.961 1.00 83.31 169 TYR A C 1
ATOM 1416 O O . TYR A 1 169 ? -9.113 13.201 26.849 1.00 83.31 169 TYR A O 1
ATOM 1424 N N . SER A 1 170 ? -9.764 14.581 28.507 1.00 83.19 170 SER A N 1
ATOM 1425 C CA . SER A 1 170 ? -9.169 15.794 27.930 1.00 83.19 170 SER A CA 1
ATOM 1426 C C . SER A 1 170 ? -7.680 15.905 28.270 1.00 83.19 170 SER A C 1
ATOM 1428 O O . SER A 1 170 ? -6.912 16.454 27.480 1.00 83.19 170 SER A O 1
ATOM 1430 N N . ASP A 1 171 ? -7.275 15.328 29.407 1.00 77.00 171 ASP A N 1
ATOM 1431 C CA . ASP A 1 171 ? -5.885 15.136 29.812 1.00 77.00 171 ASP A CA 1
ATOM 1432 C C . ASP A 1 171 ? -5.732 13.808 30.570 1.00 77.00 171 ASP A C 1
ATOM 1434 O O . ASP A 1 171 ? -6.192 13.659 31.701 1.00 77.00 171 ASP A O 1
ATOM 1438 N N . TYR A 1 172 ? -5.092 12.828 29.932 1.00 74.75 172 TYR A N 1
ATOM 1439 C CA . TYR A 1 172 ? -4.900 11.495 30.507 1.00 74.75 172 TYR A CA 1
ATOM 1440 C C . TYR A 1 172 ? -3.819 11.450 31.594 1.00 74.75 172 TYR A C 1
ATOM 1442 O O . TYR A 1 172 ? -3.911 10.634 32.504 1.00 74.75 172 TYR A O 1
ATOM 1450 N N . GLU A 1 173 ? -2.791 12.304 31.522 1.00 78.94 173 GLU A N 1
ATOM 1451 C CA . GLU A 1 173 ? -1.691 12.277 32.501 1.00 78.94 173 GLU A CA 1
ATOM 1452 C C . GLU A 1 173 ? -2.139 12.826 33.860 1.00 78.94 173 GLU A C 1
ATOM 1454 O O . GLU A 1 173 ? -1.673 12.360 34.898 1.00 78.94 173 GLU A O 1
ATOM 1459 N N . ASN A 1 174 ? -3.088 13.765 33.840 1.00 81.25 174 ASN A N 1
ATOM 1460 C CA . ASN A 1 174 ? -3.678 14.380 35.029 1.00 81.25 174 ASN A CA 1
ATOM 1461 C C . ASN A 1 174 ? -5.071 13.817 35.386 1.00 81.25 174 ASN A C 1
ATOM 1463 O O . ASN A 1 174 ? -5.760 14.400 36.219 1.00 81.25 174 ASN A O 1
ATOM 1467 N N . ASP A 1 175 ? -5.485 12.706 34.760 1.00 79.75 175 ASP A N 1
ATOM 1468 C CA . ASP A 1 175 ? -6.763 12.006 34.996 1.00 79.75 175 ASP A CA 1
ATOM 1469 C C . ASP A 1 175 ? -8.017 12.901 34.844 1.00 79.75 175 ASP A C 1
ATOM 1471 O O . ASP A 1 175 ? -9.028 12.744 35.530 1.00 79.75 175 ASP A O 1
ATOM 1475 N N . VAL A 1 176 ? -7.969 13.870 33.922 1.00 82.56 176 VAL A N 1
ATOM 1476 C CA . VAL A 1 176 ? -9.080 14.795 33.664 1.00 82.56 176 VAL A CA 1
ATOM 1477 C C . VAL A 1 176 ? -10.043 14.168 32.660 1.00 82.56 176 VAL A C 1
ATOM 1479 O O . VAL A 1 176 ? -9.806 14.152 31.447 1.00 82.56 176 VAL A O 1
ATOM 1482 N N . VAL A 1 177 ? -11.157 13.655 33.178 1.00 83.12 177 VAL A N 1
ATOM 1483 C CA . VAL A 1 177 ? -12.250 13.096 32.375 1.00 83.12 177 VAL A CA 1
ATOM 1484 C C . VAL A 1 177 ? -13.090 14.227 31.789 1.00 83.12 177 VAL A C 1
ATOM 1486 O O . VAL A 1 177 ? -13.605 15.068 32.522 1.00 83.12 177 VAL A O 1
ATOM 1489 N N . ASP A 1 178 ? -13.267 14.215 30.471 1.00 80.00 178 ASP A N 1
ATOM 1490 C CA . ASP A 1 178 ? -14.188 15.120 29.786 1.00 80.00 178 ASP A CA 1
ATOM 1491 C C . ASP A 1 178 ? -15.621 14.576 29.865 1.00 80.00 178 ASP A C 1
ATOM 1493 O O . ASP A 1 178 ? -16.521 15.219 30.404 1.00 80.00 178 ASP A O 1
ATOM 1497 N N . HIS A 1 179 ? -15.841 13.342 29.395 1.00 82.06 179 HIS A N 1
ATOM 1498 C CA . HIS A 1 179 ? -17.149 12.695 29.494 1.00 82.06 179 HIS A CA 1
ATOM 1499 C C . HIS A 1 179 ? -17.098 11.166 29.375 1.00 82.06 179 HIS A C 1
ATOM 1501 O O . HIS A 1 179 ? -16.165 10.578 28.827 1.00 82.06 179 HIS A O 1
ATOM 1507 N N . THR A 1 180 ? -18.167 10.511 29.844 1.00 83.25 180 THR A N 1
ATOM 1508 C CA . THR A 1 180 ? -18.406 9.070 29.665 1.00 83.25 180 THR A CA 1
ATOM 1509 C C . THR A 1 180 ? -19.707 8.835 28.905 1.00 83.25 180 THR A C 1
ATOM 1511 O O . THR A 1 180 ? -20.714 9.504 29.142 1.00 83.25 180 THR A O 1
ATOM 1514 N N . LYS A 1 181 ? -19.703 7.898 27.955 1.00 82.81 181 LYS A N 1
ATOM 1515 C CA . LYS A 1 181 ? -20.872 7.555 27.131 1.00 82.81 181 LYS A CA 1
ATOM 1516 C C . LYS A 1 181 ? -21.020 6.043 27.014 1.00 82.81 181 LYS A C 1
ATOM 1518 O O . LYS A 1 181 ? -20.037 5.313 26.979 1.00 82.81 181 LYS A O 1
ATOM 1523 N N . LYS A 1 182 ? -22.263 5.570 26.915 1.00 79.25 182 LYS A N 1
ATOM 1524 C CA . LYS A 1 182 ? -22.588 4.197 26.506 1.00 79.25 182 LYS A CA 1
ATOM 1525 C C . LYS A 1 182 ? -23.274 4.257 25.156 1.00 79.25 182 LYS A C 1
ATOM 1527 O O . LYS A 1 182 ? -24.197 5.052 24.990 1.00 79.25 182 LYS A O 1
ATOM 1532 N N . TYR A 1 183 ? -22.847 3.430 24.213 1.00 75.81 183 TYR A N 1
ATOM 1533 C CA . TYR A 1 183 ? -23.503 3.354 22.913 1.00 75.81 183 TYR A CA 1
ATOM 153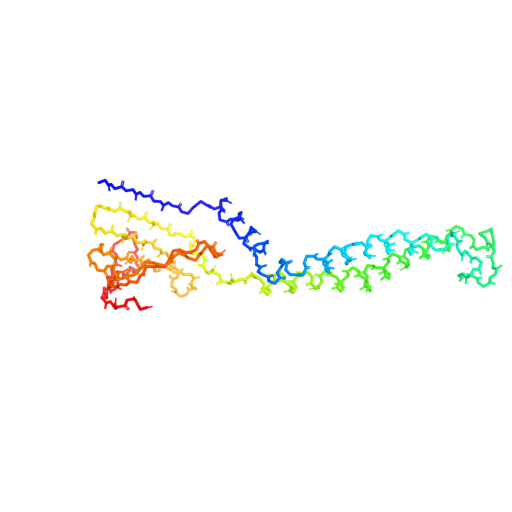4 C C . TYR A 1 183 ? -23.451 1.939 22.328 1.00 75.81 183 TYR A C 1
ATOM 1536 O O . TYR A 1 183 ? -22.510 1.186 22.592 1.00 75.81 183 TYR A O 1
ATOM 1544 N N . PRO A 1 184 ? -24.473 1.555 21.545 1.00 65.44 184 PRO A N 1
ATOM 1545 C CA . PRO A 1 184 ? -24.444 0.313 20.787 1.00 65.44 184 PRO A CA 1
ATOM 1546 C C . PRO A 1 184 ? -23.434 0.433 19.637 1.00 65.44 184 PRO A C 1
ATOM 1548 O O . PRO A 1 184 ? -23.496 1.374 18.845 1.00 65.44 184 PRO A O 1
ATOM 1551 N N . ASN A 1 185 ? -22.508 -0.521 19.533 1.00 61.66 185 ASN A N 1
ATOM 1552 C CA . ASN A 1 185 ? -21.596 -0.647 18.398 1.00 61.66 185 ASN A CA 1
ATOM 1553 C C . ASN A 1 185 ? -22.186 -1.643 17.390 1.00 61.66 185 ASN A C 1
ATOM 1555 O O . ASN A 1 185 ? -22.107 -2.862 17.594 1.00 61.66 185 ASN A O 1
ATOM 1559 N N . ASN A 1 186 ? -22.831 -1.103 16.351 1.00 52.12 186 ASN A N 1
ATOM 1560 C CA . ASN A 1 186 ? -23.592 -1.847 15.335 1.00 52.12 186 ASN A CA 1
ATOM 1561 C C . ASN A 1 186 ? -22.753 -2.328 14.150 1.00 52.12 186 ASN A C 1
ATOM 1563 O O . ASN A 1 186 ? -21.865 -1.584 13.673 1.00 52.12 186 ASN A O 1
#

Secondary structure (DSSP, 8-state):
--EEEE--HHHHHHHHHHHHHH-HHHHHTHHHHHHHHHHHHHHHHHHHHHHHHSHHHHTTT--HHHH-HHHHHHHHHHHHHHHIIIIIHHHHHHHHHHHHHH-------TT-EEEE-SSEEEEEEE-SSTTTTT-EEEEEEEGGGEEEEEEETTTTEEEEEEEEEEEEEEETTTTEEEEEEEEEE-